Protein AF-A0A550GN56-F1 (afdb_monomer_lite)

pLDDT: mean 71.07, std 16.7, range [30.12, 92.81]

Foldseek 3Di:
DDDPPPPPDAAPCCDDPCVVVSLLQLVCCQAPPWDALVRSCVVVVVPPDPDVCRVVSVVSLVVCVVLQQWDDDPRTIHGDLLSLLVNLLVDPDDDQGDCVVLVVVVVVVVVPVVVDDDDDDDPPCLPVLCVLLVQDPSDPVSSNVLSVLLVVCVVVVNDDSSDHPSVSSVVSSVVPDDPVSVVCSVCVPPPPDD

Secondary structure (DSSP, 8-state):
--------PPPGGGSSTTHHHHHHHHHHHHHH-SEEHHHHHHHHTTSS--S-HHHHHHHHHHHHHHTTSEEEETTEEEE-HHHHHHHHHH-SSPPPPPHHHHHHHHHHHHHHHHT----SS-SS-HHHHHHHTT--TT-HHHHHHHHHHHHHHHHTTS--TTS-HHHHHHHHHHHHS-HHHHHHHH-TTSSS--

Radius of gyration: 18.8 Å; chains: 1; bounding box: 63×42×47 Å

Structure (mmCIF, N/CA/C/O backbone):
data_AF-A0A550GN56-F1
#
_entry.id   AF-A0A550GN56-F1
#
loop_
_atom_site.group_PDB
_atom_site.id
_atom_site.type_symbol
_atom_site.label_atom_id
_atom_site.label_alt_id
_atom_site.label_comp_id
_atom_site.label_asym_id
_atom_site.label_entity_id
_atom_site.label_seq_id
_atom_site.pdbx_PDB_ins_code
_atom_site.Cartn_x
_atom_site.Cartn_y
_atom_site.Cartn_z
_atom_site.occupancy
_atom_site.B_iso_or_equiv
_atom_site.auth_seq_id
_atom_site.auth_comp_id
_atom_site.auth_asym_id
_atom_site.auth_atom_id
_atom_site.pdbx_PDB_model_num
ATOM 1 N N . MET A 1 1 ? 10.214 -25.798 29.697 1.00 33.03 1 MET A N 1
ATOM 2 C CA . MET A 1 1 ? 9.552 -25.910 28.381 1.00 33.03 1 MET A CA 1
ATOM 3 C C . MET A 1 1 ? 9.725 -24.583 27.677 1.00 33.03 1 MET A C 1
ATOM 5 O O . MET A 1 1 ? 9.027 -23.625 27.990 1.00 33.03 1 MET A O 1
ATOM 9 N N . ASP A 1 2 ? 10.740 -24.514 26.821 1.00 31.34 2 ASP A N 1
ATOM 10 C CA . ASP A 1 2 ? 11.112 -23.317 26.078 1.00 31.34 2 ASP A CA 1
ATOM 11 C C . ASP A 1 2 ? 10.022 -22.961 25.070 1.00 31.34 2 ASP A C 1
ATOM 13 O O . ASP A 1 2 ? 9.872 -23.583 24.018 1.00 31.34 2 ASP A O 1
ATOM 17 N N . GLY A 1 3 ? 9.229 -21.949 25.420 1.00 30.12 3 GLY A N 1
ATOM 18 C CA . GLY A 1 3 ? 8.284 -21.322 24.513 1.00 30.12 3 GLY A CA 1
ATOM 19 C C . GLY A 1 3 ? 9.060 -20.647 23.394 1.00 30.12 3 GLY A C 1
ATOM 20 O O . GLY A 1 3 ? 9.576 -19.542 23.567 1.00 30.12 3 GLY A O 1
ATOM 21 N N . ALA A 1 4 ? 9.155 -21.320 22.248 1.00 32.38 4 ALA A N 1
ATOM 22 C CA . ALA A 1 4 ? 9.687 -20.761 21.020 1.00 32.38 4 ALA A CA 1
ATOM 23 C C . ALA A 1 4 ? 8.917 -19.473 20.684 1.00 32.38 4 ALA A C 1
ATOM 25 O O . ALA A 1 4 ? 7.848 -19.497 20.074 1.00 32.38 4 ALA A O 1
ATOM 26 N N . LYS A 1 5 ? 9.462 -18.324 21.105 1.00 35.72 5 LYS A N 1
ATOM 27 C CA . LYS A 1 5 ? 9.048 -16.998 20.647 1.00 35.72 5 LYS A CA 1
ATOM 28 C C . LYS A 1 5 ? 9.148 -17.037 19.131 1.00 35.72 5 LYS A C 1
ATOM 30 O O . LYS A 1 5 ? 10.251 -16.987 18.594 1.00 35.72 5 LYS A O 1
ATOM 35 N N . ALA A 1 6 ? 8.012 -17.131 18.445 1.00 32.97 6 ALA A N 1
ATOM 36 C CA . ALA A 1 6 ? 7.950 -16.972 17.005 1.00 32.97 6 ALA A CA 1
ATOM 37 C C . ALA A 1 6 ? 8.549 -15.598 16.670 1.00 32.97 6 ALA A C 1
ATOM 39 O O . ALA A 1 6 ? 7.936 -14.546 16.869 1.00 32.97 6 ALA A O 1
ATOM 40 N N . ILE A 1 7 ? 9.813 -15.592 16.246 1.00 34.44 7 ILE A N 1
ATOM 41 C CA . ILE A 1 7 ? 10.497 -14.395 15.782 1.00 34.44 7 ILE A CA 1
ATOM 42 C C . ILE A 1 7 ? 9.798 -14.041 14.476 1.00 34.44 7 ILE A C 1
ATOM 44 O O . ILE A 1 7 ? 10.047 -14.653 13.437 1.00 34.44 7 ILE A O 1
ATOM 48 N N . MET A 1 8 ? 8.848 -13.108 14.559 1.00 43.03 8 MET A N 1
ATOM 49 C CA . MET A 1 8 ? 8.122 -12.594 13.406 1.00 43.03 8 MET A CA 1
ATOM 50 C C . MET A 1 8 ? 9.124 -12.234 12.313 1.00 43.03 8 MET A C 1
ATOM 52 O O . MET A 1 8 ? 9.973 -11.356 12.492 1.00 43.03 8 MET A O 1
ATOM 56 N N . LYS A 1 9 ? 9.049 -12.957 11.190 1.00 43.44 9 LYS A N 1
ATOM 57 C CA . LYS A 1 9 ? 9.924 -12.707 10.051 1.00 43.44 9 LYS A CA 1
ATOM 58 C C . LYS A 1 9 ? 9.664 -11.278 9.566 1.00 43.44 9 LYS A C 1
ATOM 60 O O . LYS A 1 9 ? 8.505 -10.937 9.320 1.00 43.44 9 LYS A O 1
ATOM 65 N N . PRO A 1 10 ? 10.709 -10.450 9.430 1.00 48.91 10 PRO A N 1
ATOM 66 C CA . PRO A 1 10 ? 10.560 -9.089 8.944 1.00 48.91 10 PRO A CA 1
ATOM 67 C C . PRO A 1 10 ? 9.913 -9.098 7.559 1.00 48.91 10 PRO A C 1
ATOM 69 O O . PRO A 1 10 ? 10.233 -9.942 6.719 1.00 48.91 10 PRO A O 1
ATOM 72 N N . VAL A 1 11 ? 8.979 -8.173 7.345 1.00 56.44 11 VAL A N 1
ATOM 73 C CA . VAL A 1 11 ? 8.272 -8.018 6.073 1.00 56.44 11 VAL A CA 1
ATOM 74 C C . VAL A 1 11 ? 9.309 -7.810 4.970 1.00 56.44 11 VAL A C 1
ATOM 76 O O . VAL A 1 11 ? 10.186 -6.955 5.090 1.00 56.44 11 VAL A O 1
ATOM 79 N N . LYS A 1 12 ? 9.223 -8.599 3.897 1.00 56.38 12 LYS A N 1
ATOM 80 C CA . LYS A 1 12 ? 10.245 -8.631 2.838 1.00 56.38 12 LYS A CA 1
ATOM 81 C C . LYS A 1 12 ? 10.419 -7.292 2.117 1.00 56.38 12 LYS A C 1
ATOM 83 O O . LYS A 1 12 ? 11.514 -7.023 1.635 1.00 56.38 12 LYS A O 1
ATOM 88 N N . ILE A 1 13 ? 9.384 -6.449 2.082 1.00 60.66 13 ILE A N 1
ATOM 89 C CA . ILE A 1 13 ? 9.486 -5.098 1.514 1.00 60.66 13 ILE A CA 1
ATOM 90 C C . ILE A 1 13 ? 10.347 -4.152 2.364 1.00 60.66 13 ILE A C 1
ATOM 92 O O . ILE A 1 13 ? 10.849 -3.170 1.834 1.00 60.66 13 ILE A O 1
ATOM 96 N N . PHE A 1 14 ? 10.550 -4.464 3.650 1.00 61.22 14 PHE A N 1
ATOM 97 C CA . PHE A 1 14 ? 11.299 -3.652 4.614 1.00 61.22 14 PHE A CA 1
ATOM 98 C C . PHE A 1 14 ? 12.690 -4.215 4.932 1.00 61.22 14 PHE A C 1
ATOM 100 O O . PHE A 1 14 ? 13.325 -3.711 5.853 1.00 61.22 14 PHE A O 1
ATOM 107 N N . LYS A 1 15 ? 13.135 -5.299 4.266 1.00 64.06 15 LYS A N 1
ATOM 108 C CA . LYS A 1 15 ? 14.485 -5.864 4.452 1.00 64.06 15 LYS A CA 1
ATOM 109 C C . LYS A 1 15 ? 15.048 -6.549 3.204 1.00 64.06 15 LYS A C 1
ATOM 111 O O . LYS A 1 15 ? 14.394 -7.364 2.556 1.00 64.06 15 LYS A O 1
ATOM 116 N N . GLY A 1 16 ? 16.342 -6.346 2.967 1.00 64.75 16 GLY A N 1
ATOM 117 C CA . GLY A 1 16 ? 17.175 -7.166 2.077 1.00 64.75 16 GLY A CA 1
ATOM 118 C C . GLY A 1 16 ? 17.377 -6.577 0.678 1.00 64.75 16 GLY A C 1
ATOM 119 O O . GLY A 1 16 ? 17.010 -5.444 0.396 1.00 64.75 16 GLY A O 1
ATOM 120 N N . LYS A 1 17 ? 17.954 -7.359 -0.250 1.00 63.75 17 LYS A N 1
ATOM 121 C CA . LYS A 1 17 ? 18.372 -6.882 -1.594 1.00 63.75 17 LYS A CA 1
ATOM 122 C C . LYS A 1 17 ? 17.234 -6.308 -2.463 1.00 63.75 17 LYS A C 1
ATOM 124 O O . LYS A 1 17 ? 17.495 -5.734 -3.519 1.00 63.75 17 LYS A O 1
ATOM 129 N N . ARG A 1 18 ? 15.969 -6.508 -2.074 1.00 69.81 18 ARG A N 1
ATOM 130 C CA . ARG A 1 18 ? 14.781 -6.038 -2.809 1.00 69.81 18 ARG A CA 1
ATOM 131 C C . ARG A 1 18 ? 14.201 -4.731 -2.266 1.00 69.81 18 ARG A C 1
ATOM 133 O O . ARG A 1 18 ? 13.615 -3.996 -3.053 1.00 69.81 18 ARG A O 1
ATOM 140 N N . GLU A 1 19 ? 14.462 -4.419 -1.001 1.00 74.62 19 GLU A N 1
ATOM 141 C CA . GLU A 1 19 ? 13.905 -3.283 -0.259 1.00 74.62 19 GLU A CA 1
ATOM 142 C C . GLU A 1 19 ? 14.094 -1.948 -0.983 1.00 74.62 19 GLU A C 1
ATOM 144 O O . GLU A 1 19 ? 13.124 -1.223 -1.179 1.00 74.62 19 GLU A O 1
ATOM 149 N N . LYS A 1 20 ? 15.310 -1.655 -1.471 1.00 76.94 20 LYS A N 1
ATOM 150 C CA . LYS A 1 20 ? 15.613 -0.391 -2.166 1.00 76.94 20 LYS A CA 1
ATOM 151 C C . LYS A 1 20 ? 14.718 -0.167 -3.389 1.00 76.94 20 LYS A C 1
ATOM 153 O O . LYS A 1 20 ? 14.234 0.938 -3.603 1.00 76.94 20 LYS A O 1
ATOM 158 N N . TYR A 1 21 ? 14.505 -1.208 -4.192 1.00 81.06 21 TYR A N 1
ATOM 159 C CA . TYR A 1 21 ? 13.729 -1.108 -5.431 1.00 81.06 21 TYR A CA 1
ATOM 160 C C . TYR A 1 21 ? 12.230 -1.085 -5.165 1.00 81.06 21 TYR A C 1
ATOM 162 O O . TYR A 1 21 ? 11.524 -0.286 -5.770 1.00 81.06 21 TYR A O 1
ATOM 170 N N . ASP A 1 22 ? 11.754 -1.935 -4.261 1.00 85.62 22 ASP A N 1
ATOM 171 C CA . ASP A 1 22 ? 10.330 -2.027 -3.954 1.00 85.62 22 ASP A CA 1
ATOM 172 C C . ASP A 1 22 ? 9.875 -0.741 -3.239 1.00 85.62 22 ASP A C 1
ATOM 174 O O . ASP A 1 22 ? 8.901 -0.119 -3.656 1.00 85.62 22 ASP A O 1
ATOM 178 N N . THR A 1 23 ? 10.671 -0.237 -2.286 1.00 84.31 23 THR A N 1
ATOM 179 C CA . THR A 1 23 ? 10.471 1.085 -1.665 1.00 84.31 23 THR A CA 1
ATOM 180 C C . THR A 1 23 ? 10.465 2.205 -2.700 1.00 84.31 23 THR A C 1
ATOM 182 O O . THR A 1 23 ? 9.599 3.078 -2.650 1.00 84.31 23 THR A O 1
ATOM 185 N N . ALA A 1 24 ? 11.397 2.190 -3.660 1.00 86.31 24 ALA A N 1
ATOM 186 C CA . ALA A 1 24 ? 11.448 3.205 -4.708 1.00 86.31 24 ALA A CA 1
ATOM 187 C C . ALA A 1 24 ? 10.192 3.180 -5.592 1.00 86.31 24 ALA A C 1
ATOM 189 O O . ALA A 1 24 ? 9.616 4.235 -5.845 1.00 86.31 24 ALA A O 1
ATOM 190 N N . ILE A 1 25 ? 9.731 1.998 -6.017 1.00 90.06 25 ILE A N 1
ATOM 191 C CA . ILE A 1 25 ? 8.504 1.848 -6.816 1.00 90.06 25 ILE A CA 1
ATOM 192 C C . ILE A 1 25 ? 7.304 2.393 -6.045 1.00 90.06 25 ILE A C 1
ATOM 194 O O . ILE A 1 25 ? 6.580 3.242 -6.564 1.00 90.06 25 ILE A O 1
ATOM 198 N N . LEU A 1 26 ? 7.110 1.944 -4.802 1.00 90.75 26 LEU A N 1
ATOM 199 C CA . LEU A 1 26 ? 5.971 2.365 -3.991 1.00 90.75 26 LEU A CA 1
ATOM 200 C C . LEU A 1 26 ? 6.007 3.876 -3.720 1.00 90.75 26 LEU A C 1
ATOM 202 O O . LEU A 1 26 ? 4.987 4.546 -3.852 1.00 90.75 26 LEU A O 1
ATOM 206 N N . THR A 1 27 ? 7.187 4.436 -3.440 1.00 88.25 27 THR A N 1
ATOM 207 C CA . THR A 1 27 ? 7.369 5.883 -3.231 1.00 88.25 27 THR A CA 1
ATOM 208 C C . THR A 1 27 ? 7.082 6.684 -4.501 1.00 88.25 27 THR A C 1
ATOM 210 O O . THR A 1 27 ? 6.440 7.731 -4.441 1.00 88.25 27 THR A O 1
ATOM 213 N N . LEU A 1 28 ? 7.530 6.213 -5.669 1.00 89.50 28 LEU A N 1
ATOM 214 C CA . LEU A 1 28 ? 7.253 6.875 -6.945 1.00 89.50 28 LEU A CA 1
ATOM 215 C C . LEU A 1 28 ? 5.758 6.884 -7.256 1.00 89.50 28 LEU A C 1
ATOM 217 O O . LEU A 1 28 ? 5.239 7.929 -7.645 1.00 89.50 28 LEU A O 1
ATOM 221 N N . LEU A 1 29 ? 5.071 5.761 -7.042 1.00 90.81 29 LEU A N 1
ATOM 222 C CA . LEU A 1 29 ? 3.618 5.689 -7.179 1.00 90.81 29 LEU A CA 1
ATOM 223 C C . LEU A 1 29 ? 2.926 6.625 -6.184 1.00 90.81 29 LEU A C 1
ATOM 225 O O . LEU A 1 29 ? 2.075 7.411 -6.581 1.00 90.81 29 LEU A O 1
ATOM 229 N N . TYR A 1 30 ? 3.354 6.634 -4.921 1.00 89.12 30 TYR A N 1
ATOM 230 C CA . TYR A 1 30 ? 2.812 7.531 -3.901 1.00 89.12 30 TYR A CA 1
ATOM 231 C C . TYR A 1 30 ? 2.905 9.007 -4.317 1.00 89.12 30 TYR A C 1
ATOM 233 O O . TYR A 1 30 ? 1.908 9.722 -4.304 1.00 89.12 30 TYR A O 1
ATOM 241 N N . LYS A 1 31 ? 4.081 9.457 -4.775 1.00 87.06 31 LYS A N 1
ATOM 242 C CA . LYS A 1 31 ? 4.309 10.865 -5.146 1.00 87.06 31 LYS A CA 1
ATOM 243 C C . LYS A 1 31 ? 3.622 11.279 -6.451 1.00 87.06 31 LYS A C 1
ATOM 245 O O . LYS A 1 31 ? 3.250 12.439 -6.611 1.00 87.06 31 LYS A O 1
ATOM 250 N N . ASN A 1 32 ? 3.501 10.367 -7.416 1.00 87.56 32 ASN A N 1
ATOM 251 C CA . ASN A 1 32 ? 3.094 10.718 -8.783 1.00 87.56 32 ASN A CA 1
ATOM 252 C C . ASN A 1 32 ? 1.684 10.238 -9.155 1.00 87.56 32 ASN A C 1
ATOM 254 O O . ASN A 1 32 ? 1.170 10.663 -10.191 1.00 87.56 32 ASN A O 1
ATOM 258 N N . GLY A 1 33 ? 1.057 9.397 -8.333 1.00 88.25 33 GLY A N 1
ATOM 259 C CA . GLY A 1 33 ? -0.167 8.694 -8.693 1.00 88.25 33 GLY A CA 1
ATOM 260 C C . GLY A 1 33 ? 0.108 7.465 -9.572 1.00 88.25 33 GLY A C 1
ATOM 261 O O . GLY A 1 33 ? 1.227 6.937 -9.586 1.00 88.25 33 GLY A O 1
ATOM 262 N N . PRO A 1 34 ? -0.902 6.999 -10.325 1.00 91.25 34 PRO A N 1
ATOM 263 C CA . PRO A 1 34 ? -0.777 5.873 -11.228 1.00 91.25 34 PRO A CA 1
ATOM 264 C C . PRO A 1 34 ? 0.256 6.136 -12.323 1.00 91.25 34 PRO A C 1
ATOM 266 O O . PRO A 1 34 ? 0.223 7.164 -13.001 1.00 91.25 34 PRO A O 1
ATOM 269 N N . LEU A 1 35 ? 1.169 5.187 -12.522 1.00 90.88 35 LEU A N 1
ATOM 270 C CA . LEU A 1 35 ? 2.235 5.286 -13.519 1.00 90.88 35 LEU A CA 1
ATOM 271 C C . LEU A 1 35 ? 2.307 4.030 -14.382 1.00 90.88 35 LEU A C 1
ATOM 273 O O . LEU A 1 35 ? 2.097 2.915 -13.911 1.00 90.88 35 LEU A O 1
ATOM 277 N N . THR A 1 36 ? 2.694 4.193 -15.645 1.00 90.88 36 THR A N 1
ATOM 278 C CA . THR A 1 36 ? 3.052 3.059 -16.501 1.00 90.88 36 THR A CA 1
ATOM 279 C C . THR A 1 36 ? 4.387 2.456 -16.062 1.00 90.88 36 THR A C 1
ATOM 281 O O . THR A 1 36 ? 5.221 3.125 -15.443 1.00 90.88 36 THR A O 1
ATOM 284 N N . ALA A 1 37 ? 4.639 1.200 -16.443 1.00 87.62 37 ALA A N 1
ATOM 285 C CA . ALA A 1 37 ? 5.950 0.574 -16.237 1.00 87.62 37 ALA A CA 1
ATOM 286 C C . ALA A 1 37 ? 7.090 1.392 -16.879 1.00 87.62 37 ALA A C 1
ATOM 288 O O . ALA A 1 37 ? 8.176 1.481 -16.310 1.00 87.62 37 ALA A O 1
ATOM 289 N N . TRP A 1 38 ? 6.817 2.046 -18.014 1.00 85.44 38 TRP A N 1
ATOM 290 C CA . TRP A 1 38 ? 7.766 2.923 -18.698 1.00 85.44 38 TRP A CA 1
ATOM 291 C C . TRP A 1 38 ? 8.100 4.173 -17.879 1.00 85.44 38 TRP A C 1
ATOM 293 O O . TRP A 1 38 ? 9.271 4.484 -17.669 1.00 85.44 38 TRP A O 1
ATOM 303 N N . HIS A 1 39 ? 7.084 4.860 -17.346 1.00 87.81 39 HIS A N 1
ATOM 304 C CA . HIS A 1 39 ? 7.296 6.032 -16.494 1.00 87.81 39 HIS A CA 1
ATOM 305 C C . HIS A 1 39 ? 8.043 5.678 -15.203 1.00 87.81 39 HIS A C 1
ATOM 307 O O . HIS A 1 39 ? 8.907 6.441 -14.770 1.00 87.81 39 HIS A O 1
ATOM 313 N N . LEU A 1 40 ? 7.746 4.517 -14.607 1.00 88.19 40 LEU A N 1
ATOM 314 C CA . LEU A 1 40 ? 8.490 4.005 -13.455 1.00 88.19 40 LEU A CA 1
ATOM 315 C C . LEU A 1 40 ? 9.957 3.755 -13.812 1.00 88.19 40 LEU A C 1
ATOM 317 O O . LEU A 1 40 ? 10.838 4.260 -13.123 1.00 88.19 40 LEU A O 1
ATOM 321 N N . ALA A 1 41 ? 10.230 3.049 -14.913 1.00 83.38 41 ALA A N 1
ATOM 322 C CA . ALA A 1 41 ? 11.594 2.786 -15.364 1.00 83.38 41 ALA A CA 1
ATOM 323 C C . ALA A 1 41 ? 12.382 4.085 -15.606 1.00 83.38 41 ALA A C 1
ATOM 325 O O . ALA A 1 41 ? 13.496 4.222 -15.102 1.00 83.38 41 ALA A O 1
ATOM 326 N N . GLY A 1 42 ? 11.785 5.060 -16.301 1.00 81.00 42 GLY A N 1
ATOM 327 C CA . GLY A 1 42 ? 12.414 6.354 -16.577 1.00 81.00 42 GLY A CA 1
ATOM 328 C C . GLY A 1 42 ? 12.738 7.149 -15.309 1.00 81.00 42 GLY A C 1
ATOM 329 O O . GLY A 1 42 ? 13.835 7.684 -15.181 1.00 81.00 42 GLY A O 1
ATOM 330 N N . LYS A 1 43 ? 11.829 7.164 -14.325 1.00 80.75 43 LYS A N 1
ATOM 331 C CA . LYS A 1 43 ? 12.051 7.838 -13.031 1.00 80.75 43 LYS A CA 1
ATOM 332 C C . LYS A 1 43 ? 13.061 7.108 -12.134 1.00 80.75 43 LYS A C 1
ATOM 334 O O . LYS A 1 43 ? 13.660 7.736 -11.268 1.00 80.75 43 LYS A O 1
ATOM 339 N N . MET A 1 44 ? 13.270 5.806 -12.335 1.00 76.19 44 MET A N 1
ATOM 340 C CA . MET A 1 44 ? 14.273 5.014 -11.608 1.00 76.19 44 MET A CA 1
ATOM 341 C C . MET A 1 44 ? 15.678 5.108 -12.232 1.00 76.19 44 MET A C 1
ATOM 343 O O . MET A 1 44 ? 16.673 4.998 -11.514 1.00 76.19 44 MET A O 1
ATOM 347 N N . ALA A 1 45 ? 15.776 5.337 -13.547 1.00 60.41 45 ALA A N 1
ATOM 348 C CA . ALA A 1 45 ? 17.026 5.328 -14.316 1.00 60.41 45 ALA A CA 1
ATOM 349 C C . ALA A 1 45 ? 18.006 6.481 -14.005 1.00 60.41 45 ALA A C 1
ATOM 351 O O . ALA A 1 45 ? 19.158 6.417 -14.421 1.00 60.41 45 ALA A O 1
ATOM 352 N N . TYR A 1 46 ? 17.624 7.469 -13.186 1.00 52.31 46 TYR A N 1
ATOM 353 C CA . TYR A 1 46 ? 18.551 8.482 -12.647 1.00 52.31 46 TYR A CA 1
ATOM 354 C C . TYR A 1 46 ? 19.580 7.914 -11.642 1.00 52.31 46 TYR A C 1
ATOM 356 O O . TYR A 1 46 ? 20.392 8.646 -11.084 1.00 52.31 46 TYR A O 1
ATOM 364 N N . THR A 1 47 ? 19.575 6.596 -11.417 1.00 48.56 47 THR A N 1
ATOM 365 C CA . THR A 1 47 ? 20.553 5.865 -10.600 1.00 48.56 47 THR A CA 1
ATOM 366 C C . THR A 1 47 ? 21.575 5.107 -11.459 1.00 48.56 47 THR A C 1
ATOM 368 O O . THR A 1 47 ? 21.734 3.904 -11.313 1.00 48.56 47 THR A O 1
ATOM 371 N N . GLY A 1 48 ? 22.264 5.796 -12.374 1.00 44.56 48 GLY A N 1
ATOM 372 C CA . GLY A 1 48 ? 23.582 5.410 -12.920 1.00 44.56 48 GLY A CA 1
ATOM 373 C C . GLY A 1 48 ? 23.776 4.040 -13.600 1.00 44.56 48 GLY A C 1
ATOM 374 O O . GLY A 1 48 ? 24.898 3.744 -13.994 1.00 44.56 48 GLY A O 1
ATOM 375 N N . GLN A 1 49 ? 22.759 3.185 -13.750 1.00 47.34 49 GLN A N 1
ATOM 376 C CA . GLN A 1 49 ? 22.902 1.859 -14.363 1.00 47.34 49 GLN A CA 1
ATOM 377 C C . GLN A 1 49 ? 21.710 1.524 -15.268 1.00 47.34 49 GLN A C 1
ATOM 379 O O . GLN A 1 49 ? 20.635 1.133 -14.807 1.00 47.34 49 GLN A O 1
ATOM 384 N N . GLN A 1 50 ? 21.933 1.620 -16.582 1.00 44.84 50 GLN A N 1
ATOM 385 C CA . GLN A 1 50 ? 21.087 1.035 -17.625 1.00 44.84 50 GLN A CA 1
ATOM 386 C C . GLN A 1 50 ? 21.284 -0.491 -17.671 1.00 44.84 50 GLN A C 1
ATOM 388 O O . GLN A 1 50 ? 21.837 -1.047 -18.611 1.00 44.84 50 GLN A O 1
ATOM 393 N N . ILE A 1 51 ? 20.835 -1.208 -16.645 1.00 46.47 51 ILE A N 1
ATOM 394 C CA . ILE A 1 51 ? 20.488 -2.626 -16.834 1.00 46.47 51 ILE A CA 1
ATOM 395 C C . ILE A 1 51 ? 19.127 -2.630 -17.535 1.00 46.47 51 ILE A C 1
ATOM 397 O O . ILE A 1 51 ? 18.382 -1.667 -17.354 1.00 46.47 51 ILE A O 1
ATOM 401 N N . SER A 1 52 ? 18.768 -3.658 -18.319 1.00 51.78 52 SER A N 1
ATOM 402 C CA . SER A 1 52 ? 17.423 -3.792 -18.902 1.00 51.78 52 SER A CA 1
ATOM 403 C C . SER A 1 52 ? 16.363 -3.811 -17.786 1.00 51.78 52 SER A C 1
ATOM 405 O O . SER A 1 52 ? 15.912 -4.859 -17.312 1.00 51.78 52 SER A O 1
ATOM 407 N N . LEU A 1 53 ? 15.993 -2.618 -17.319 1.00 57.47 53 LEU A N 1
ATOM 408 C CA . LEU A 1 53 ? 15.175 -2.381 -16.141 1.00 57.47 53 LEU A CA 1
ATOM 409 C C . LEU A 1 53 ? 13.816 -3.026 -16.349 1.00 57.47 53 LEU A C 1
ATOM 411 O O . LEU A 1 53 ? 13.216 -3.486 -15.393 1.00 57.47 53 LEU A O 1
ATOM 415 N N . HIS A 1 54 ? 13.371 -3.153 -17.598 1.00 63.94 54 HIS A N 1
ATOM 416 C CA . HIS A 1 54 ? 12.005 -3.506 -17.927 1.00 63.94 54 HIS A CA 1
ATOM 417 C C . HIS A 1 54 ? 11.597 -4.930 -17.518 1.00 63.94 54 HIS A C 1
ATOM 419 O O . HIS A 1 54 ? 10.549 -5.089 -16.894 1.00 63.94 54 HIS A O 1
ATOM 425 N N . ALA A 1 55 ? 12.391 -5.970 -17.804 1.00 69.88 55 ALA A N 1
ATOM 426 C CA . ALA A 1 55 ? 12.024 -7.351 -17.452 1.00 69.88 55 ALA A CA 1
ATOM 427 C C . ALA A 1 55 ? 12.044 -7.573 -15.929 1.00 69.88 55 ALA A C 1
ATOM 429 O O . ALA A 1 55 ? 11.095 -8.104 -15.344 1.00 69.88 55 ALA A O 1
ATOM 430 N N . THR A 1 56 ? 13.094 -7.078 -15.270 1.00 77.75 56 THR A N 1
ATOM 431 C CA . THR A 1 56 ? 13.246 -7.140 -13.811 1.00 77.75 56 THR A CA 1
ATOM 432 C C . THR A 1 56 ? 12.189 -6.296 -13.096 1.00 77.75 56 THR A C 1
ATOM 434 O O . THR A 1 56 ? 11.587 -6.768 -12.133 1.00 77.75 56 THR A O 1
ATOM 437 N N . LEU A 1 57 ? 11.905 -5.084 -13.581 1.00 82.06 57 LEU A N 1
ATOM 438 C CA . LEU A 1 57 ? 10.851 -4.205 -13.065 1.00 82.06 57 LEU A CA 1
ATOM 439 C C . LEU A 1 57 ? 9.477 -4.841 -13.247 1.00 82.06 57 LEU A C 1
ATOM 441 O O . LEU A 1 57 ? 8.704 -4.880 -12.302 1.00 82.06 57 LEU A O 1
ATOM 445 N N . THR A 1 58 ? 9.187 -5.413 -14.416 1.00 84.69 58 THR A N 1
ATOM 446 C CA . THR A 1 58 ? 7.903 -6.083 -14.668 1.00 84.69 58 THR A CA 1
ATOM 447 C C . THR A 1 58 ? 7.701 -7.259 -13.715 1.00 84.69 58 THR A C 1
ATOM 449 O O . THR A 1 58 ? 6.627 -7.403 -13.134 1.00 84.69 58 THR A O 1
ATOM 452 N N . LYS A 1 59 ? 8.738 -8.077 -13.489 1.00 86.25 59 LYS A N 1
ATOM 453 C CA . LYS A 1 59 ? 8.688 -9.167 -12.504 1.00 86.25 59 LYS A CA 1
ATOM 454 C C . LYS A 1 59 ? 8.432 -8.642 -11.087 1.00 86.25 59 LYS A C 1
ATOM 456 O O . LYS A 1 59 ? 7.676 -9.260 -10.344 1.00 86.25 59 LYS A O 1
ATOM 461 N N . ARG A 1 60 ? 9.032 -7.505 -10.721 1.00 86.69 60 ARG A N 1
ATOM 462 C CA . ARG A 1 60 ? 8.812 -6.854 -9.420 1.00 86.69 60 ARG A CA 1
ATOM 463 C C . ARG A 1 60 ? 7.403 -6.303 -9.277 1.00 86.69 60 ARG A C 1
ATOM 465 O O . ARG A 1 60 ? 6.770 -6.587 -8.272 1.00 86.69 60 ARG A O 1
ATOM 472 N N . LEU A 1 61 ? 6.894 -5.599 -10.284 1.00 90.88 61 LEU A N 1
ATOM 473 C CA . LEU A 1 61 ? 5.529 -5.076 -10.292 1.00 90.88 61 LEU A CA 1
ATOM 474 C C . LEU A 1 61 ? 4.512 -6.207 -10.120 1.00 90.88 61 LEU A C 1
ATOM 476 O O . LEU A 1 61 ? 3.668 -6.133 -9.238 1.00 90.88 61 LEU A O 1
ATOM 480 N N . ARG A 1 62 ? 4.679 -7.320 -10.843 1.00 91.25 62 ARG A N 1
ATOM 481 C CA . ARG A 1 62 ? 3.847 -8.522 -10.652 1.00 91.25 62 ARG A CA 1
ATOM 482 C C . ARG A 1 62 ? 3.974 -9.132 -9.252 1.00 91.25 62 ARG A C 1
ATOM 484 O O . ARG A 1 62 ? 3.000 -9.649 -8.721 1.00 91.25 62 ARG A O 1
ATOM 491 N N . SER A 1 63 ? 5.164 -9.099 -8.650 1.00 90.50 63 SER A N 1
ATOM 492 C CA . SER A 1 63 ? 5.362 -9.568 -7.270 1.00 90.50 63 SER A CA 1
ATOM 493 C C . SER A 1 63 ? 4.625 -8.676 -6.271 1.00 90.50 63 SER A C 1
ATOM 495 O O . SER A 1 63 ? 3.920 -9.192 -5.415 1.00 90.50 63 SER A O 1
ATOM 497 N N . LEU A 1 64 ? 4.761 -7.354 -6.404 1.00 91.25 64 LEU A N 1
ATOM 498 C CA . LEU A 1 64 ? 4.078 -6.372 -5.560 1.00 91.25 64 LEU A CA 1
ATOM 499 C C . LEU A 1 64 ? 2.557 -6.438 -5.728 1.00 91.25 64 LEU A C 1
ATOM 501 O O . LEU A 1 64 ? 1.833 -6.254 -4.757 1.00 91.25 64 LEU A O 1
ATOM 505 N N . GLU A 1 65 ? 2.081 -6.728 -6.937 1.00 92.06 65 GLU A N 1
ATOM 506 C CA . GLU A 1 65 ? 0.664 -6.955 -7.224 1.00 92.06 65 GLU A CA 1
ATOM 507 C C . GLU A 1 65 ? 0.142 -8.217 -6.547 1.00 92.06 65 GLU A C 1
ATOM 509 O O . GLU A 1 65 ? -0.864 -8.169 -5.847 1.00 92.06 65 GLU A O 1
ATOM 514 N N . LYS A 1 66 ? 0.874 -9.332 -6.672 1.00 90.12 66 LYS A N 1
ATOM 515 C CA . LYS A 1 66 ? 0.546 -10.589 -5.987 1.00 90.12 66 LYS A CA 1
ATOM 516 C C . LYS A 1 66 ? 0.535 -10.437 -4.463 1.00 90.12 66 LYS A C 1
ATOM 518 O O . LYS A 1 66 ? -0.226 -11.113 -3.783 1.00 90.12 66 LYS A O 1
ATOM 523 N N . GLU A 1 67 ? 1.399 -9.580 -3.929 1.00 87.88 67 GLU A N 1
ATOM 524 C CA . GLU A 1 67 ? 1.468 -9.259 -2.500 1.00 87.88 67 GLU A CA 1
ATOM 525 C C . GLU A 1 67 ? 0.494 -8.141 -2.082 1.00 87.88 67 GLU A C 1
ATOM 527 O O . GLU A 1 67 ? 0.483 -7.744 -0.915 1.00 87.88 67 GLU A O 1
ATOM 532 N N . GLU A 1 68 ? -0.342 -7.671 -3.010 1.00 88.44 68 GLU A N 1
ATOM 533 C CA . GLU A 1 68 ? -1.404 -6.683 -2.807 1.00 88.44 68 GLU A CA 1
ATOM 534 C C . GLU A 1 68 ? -0.929 -5.280 -2.415 1.00 88.44 68 GLU A C 1
ATOM 536 O O . GLU A 1 68 ? -1.688 -4.490 -1.865 1.00 88.44 68 GLU A O 1
ATOM 541 N N . PHE A 1 69 ? 0.320 -4.921 -2.706 1.00 90.31 69 PHE A N 1
ATOM 542 C CA . PHE A 1 69 ? 0.790 -3.548 -2.507 1.00 90.31 69 PHE A CA 1
ATOM 543 C C . PHE A 1 69 ? 0.337 -2.616 -3.634 1.00 90.31 69 PHE A C 1
ATOM 545 O O . PHE A 1 69 ? 0.133 -1.423 -3.410 1.00 90.31 69 PHE A O 1
ATOM 552 N N . ILE A 1 70 ? 0.196 -3.151 -4.847 1.00 91.94 70 ILE A N 1
ATOM 553 C CA . ILE A 1 70 ? -0.202 -2.398 -6.037 1.00 91.94 70 ILE A CA 1
ATOM 554 C C . ILE A 1 70 ? -1.257 -3.159 -6.841 1.00 91.94 70 ILE A C 1
ATOM 556 O O . ILE A 1 70 ? -1.460 -4.352 -6.638 1.00 91.94 70 ILE A O 1
ATOM 560 N N . LEU A 1 71 ? -1.909 -2.463 -7.764 1.00 89.50 71 LEU A N 1
ATOM 561 C CA . LEU A 1 71 ? -2.873 -3.007 -8.714 1.00 89.50 71 LEU A CA 1
ATOM 562 C C . LEU A 1 71 ? -2.574 -2.462 -10.111 1.00 89.50 71 LEU A C 1
ATOM 564 O O . LEU A 1 71 ? -2.269 -1.274 -10.263 1.00 89.50 71 LEU A O 1
ATOM 568 N N . LYS A 1 72 ? -2.692 -3.306 -11.137 1.00 91.56 72 LYS A N 1
ATOM 569 C CA . LYS A 1 72 ? -2.652 -2.865 -12.530 1.00 91.56 72 LYS A CA 1
ATOM 570 C C . LYS A 1 72 ? -4.043 -2.455 -13.028 1.00 91.56 72 LYS A C 1
ATOM 572 O O . LYS A 1 72 ? -4.960 -3.268 -13.056 1.00 91.56 72 LYS A O 1
ATOM 577 N N . LYS A 1 73 ? -4.178 -1.217 -13.512 1.00 86.44 73 LYS A N 1
ATOM 578 C CA . LYS A 1 73 ? -5.368 -0.706 -14.215 1.00 86.44 73 LYS A CA 1
ATOM 579 C C . LYS A 1 73 ? -4.994 -0.253 -15.623 1.00 86.44 73 LYS A C 1
ATOM 581 O O . LYS A 1 73 ? -4.315 0.757 -15.822 1.00 86.44 73 LYS A O 1
ATOM 586 N N . GLY A 1 74 ? -5.389 -1.042 -16.622 1.00 89.56 74 GLY A N 1
ATOM 587 C CA . GLY A 1 74 ? -4.974 -0.838 -18.011 1.00 89.56 74 GLY A CA 1
ATOM 588 C C . GLY A 1 74 ? -3.448 -0.892 -18.157 1.00 89.56 74 GLY A C 1
ATOM 589 O O . GLY A 1 74 ? -2.824 -1.931 -17.931 1.00 89.56 74 GLY A O 1
ATOM 590 N N . LYS A 1 75 ? -2.831 0.233 -18.537 1.00 89.19 75 LYS A N 1
ATOM 591 C CA . LYS A 1 75 ? -1.364 0.369 -18.652 1.00 89.19 75 LYS A CA 1
ATOM 592 C C . LYS A 1 75 ? -0.694 0.886 -17.373 1.00 89.19 75 LYS A C 1
ATOM 594 O O . LYS A 1 75 ? 0.536 0.860 -17.294 1.00 89.19 75 LYS A O 1
ATOM 599 N N . ASN A 1 76 ? -1.477 1.351 -16.404 1.00 90.81 76 ASN A N 1
ATOM 600 C CA . ASN A 1 76 ? -0.984 1.988 -15.192 1.00 90.81 76 ASN A CA 1
ATOM 601 C C . ASN A 1 76 ? -0.930 1.008 -14.022 1.00 90.81 76 ASN A C 1
ATOM 603 O O . ASN A 1 76 ? -1.712 0.066 -13.930 1.00 90.81 76 ASN A O 1
ATOM 607 N N . TRP A 1 77 ? -0.005 1.277 -13.116 1.00 92.81 77 TRP A N 1
ATOM 608 C CA . TRP A 1 77 ? 0.113 0.666 -11.804 1.00 92.81 77 TRP A CA 1
ATOM 609 C C . TRP A 1 77 ? -0.255 1.708 -10.764 1.00 92.81 77 TRP A C 1
ATOM 611 O O . TRP A 1 77 ? 0.186 2.849 -10.880 1.00 92.81 77 TRP A O 1
ATOM 621 N N . GLN A 1 78 ? -1.025 1.320 -9.756 1.00 90.25 78 GLN A N 1
ATOM 622 C CA . GLN A 1 78 ? -1.432 2.187 -8.652 1.00 90.25 78 GLN A CA 1
ATOM 623 C C . GLN A 1 78 ? -1.254 1.474 -7.313 1.00 90.25 78 GLN A C 1
ATOM 625 O O . GLN A 1 78 ? -1.311 0.248 -7.258 1.00 90.25 78 GLN A O 1
ATOM 630 N N . LEU A 1 79 ? -1.027 2.226 -6.237 1.00 88.81 79 LEU A N 1
ATOM 631 C CA . LEU A 1 79 ? -1.009 1.687 -4.880 1.00 88.81 79 LEU A CA 1
ATOM 632 C C . LEU A 1 79 ? -2.390 1.158 -4.479 1.00 88.81 79 LEU A C 1
ATOM 634 O O . LEU A 1 79 ? -3.410 1.753 -4.821 1.00 88.81 79 LEU A O 1
ATOM 638 N N . ARG A 1 80 ? -2.396 0.068 -3.711 1.00 86.00 80 ARG A N 1
ATOM 639 C CA . ARG A 1 80 ? -3.544 -0.345 -2.892 1.00 86.00 80 ARG A CA 1
ATOM 640 C C . ARG A 1 80 ? -3.363 0.153 -1.452 1.00 86.00 80 ARG A C 1
ATOM 642 O O . ARG A 1 80 ? -2.310 0.709 -1.121 1.00 86.00 80 ARG A O 1
ATOM 649 N N . PHE A 1 81 ? -4.344 -0.090 -0.582 1.00 82.31 81 PHE A N 1
ATOM 650 C CA . PHE A 1 81 ? -4.313 0.307 0.834 1.00 82.31 81 PHE A CA 1
ATOM 651 C C . PHE A 1 81 ? -3.005 -0.115 1.516 1.00 82.31 81 PHE A C 1
ATOM 653 O O . PHE A 1 81 ? -2.303 0.686 2.137 1.00 82.31 81 PHE A O 1
ATOM 660 N N . LYS A 1 82 ? -2.627 -1.377 1.312 1.00 86.12 82 LYS A N 1
ATOM 661 C CA . LYS A 1 82 ? -1.404 -1.955 1.866 1.00 86.12 82 LYS A CA 1
ATOM 662 C C . LYS A 1 82 ? -0.132 -1.280 1.341 1.00 86.12 82 LYS A C 1
ATOM 664 O O . LYS A 1 82 ? 0.825 -1.107 2.092 1.00 86.12 82 LYS A O 1
ATOM 669 N N . GLY A 1 83 ? -0.125 -0.866 0.073 1.00 89.19 83 GLY A N 1
ATOM 670 C CA . GLY A 1 83 ? 0.949 -0.078 -0.538 1.00 89.19 83 GLY A CA 1
ATOM 671 C C . GLY A 1 83 ? 1.082 1.313 0.067 1.00 89.19 83 GLY A C 1
ATOM 672 O O . GLY A 1 83 ? 2.190 1.731 0.393 1.00 89.19 83 GLY A O 1
ATOM 673 N N . ILE A 1 84 ? -0.042 2.003 0.267 1.00 87.38 84 ILE A N 1
ATOM 674 C CA . ILE A 1 84 ? -0.074 3.331 0.893 1.00 87.38 84 ILE A CA 1
ATOM 675 C C . ILE A 1 84 ? 0.455 3.245 2.326 1.00 87.38 84 ILE A C 1
ATOM 677 O O . ILE A 1 84 ? 1.396 3.959 2.672 1.00 87.38 84 ILE A O 1
ATOM 681 N N . LEU A 1 85 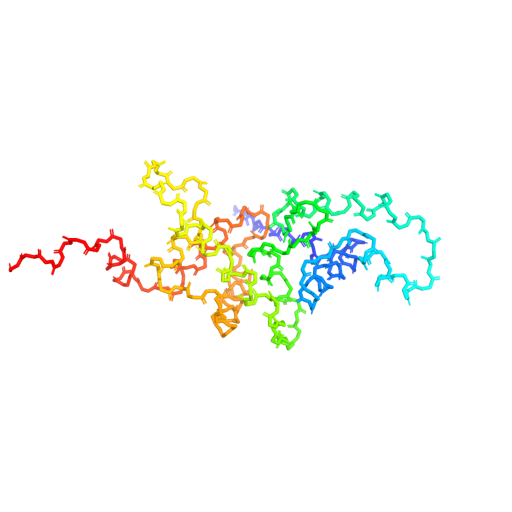? -0.063 2.310 3.132 1.00 86.31 85 LEU A N 1
ATOM 682 C CA . LEU A 1 85 ? 0.437 2.087 4.489 1.00 86.31 85 LEU A CA 1
ATOM 683 C C . LEU A 1 85 ? 1.938 1.796 4.515 1.00 86.31 85 LEU A C 1
ATOM 685 O O . LEU A 1 85 ? 2.652 2.349 5.347 1.00 86.31 85 LEU A O 1
ATOM 689 N N . ALA A 1 86 ? 2.426 0.941 3.614 1.00 88.75 86 ALA A N 1
ATOM 690 C CA . ALA A 1 86 ? 3.843 0.613 3.544 1.00 88.75 86 ALA A CA 1
ATOM 691 C C . ALA A 1 86 ? 4.714 1.853 3.303 1.00 88.75 86 ALA A C 1
ATOM 693 O O . ALA A 1 86 ? 5.728 2.024 3.976 1.00 88.75 86 ALA A O 1
ATOM 694 N N . VAL A 1 87 ? 4.310 2.736 2.385 1.00 88.44 87 VAL A N 1
ATOM 695 C CA . VAL A 1 87 ? 5.035 3.986 2.116 1.00 88.44 87 VAL A CA 1
ATOM 696 C C . VAL A 1 87 ? 5.001 4.914 3.327 1.00 88.44 87 VAL A C 1
ATOM 698 O O . VAL A 1 87 ? 6.046 5.426 3.722 1.00 88.44 87 VAL A O 1
ATOM 701 N N . LEU A 1 88 ? 3.836 5.097 3.950 1.00 87.31 88 LEU A N 1
ATOM 702 C CA . LEU A 1 88 ? 3.684 5.969 5.119 1.00 87.31 88 LEU A CA 1
ATOM 703 C C . LEU A 1 88 ? 4.521 5.495 6.313 1.00 87.31 88 LEU A C 1
ATOM 705 O O . LEU A 1 88 ? 5.130 6.310 6.998 1.00 87.31 88 LEU A O 1
ATOM 709 N N . LEU A 1 89 ? 4.610 4.180 6.527 1.00 85.19 89 LEU A N 1
ATOM 710 C CA . LEU A 1 89 ? 5.457 3.584 7.564 1.00 85.19 89 LEU A CA 1
ATOM 711 C C . LEU A 1 89 ? 6.958 3.779 7.301 1.00 85.19 89 LEU A C 1
ATOM 713 O O . LEU A 1 89 ? 7.740 3.861 8.248 1.00 85.19 89 LEU A O 1
ATOM 717 N N . LEU A 1 90 ? 7.360 3.834 6.029 1.00 81.06 90 LEU A N 1
ATOM 718 C CA . LEU A 1 90 ? 8.749 4.039 5.609 1.00 81.06 90 LEU A CA 1
ATOM 719 C C . LEU A 1 90 ? 9.177 5.510 5.656 1.00 81.06 90 LEU A C 1
ATOM 721 O O . LEU A 1 90 ? 10.369 5.810 5.770 1.00 81.06 90 LEU A O 1
ATOM 725 N N . GLN A 1 91 ? 8.227 6.438 5.562 1.00 80.50 91 GLN A N 1
ATOM 726 C CA . GLN A 1 91 ? 8.506 7.865 5.605 1.00 80.50 91 GLN A CA 1
ATOM 727 C C . GLN A 1 91 ? 8.834 8.314 7.034 1.00 80.50 91 GLN A C 1
ATOM 729 O O . GLN A 1 91 ? 8.056 8.141 7.967 1.00 80.50 91 GLN A O 1
ATOM 734 N N . ARG A 1 92 ? 9.987 8.974 7.211 1.00 73.50 92 ARG A N 1
ATOM 735 C CA . ARG A 1 92 ? 10.323 9.639 8.487 1.00 73.50 92 ARG A CA 1
ATOM 736 C C . ARG A 1 92 ? 9.364 10.785 8.807 1.00 73.50 92 ARG A C 1
ATOM 738 O O . ARG A 1 92 ? 9.104 11.066 9.972 1.00 73.50 92 ARG A O 1
ATOM 745 N N . ARG A 1 93 ? 8.893 11.468 7.764 1.00 76.25 93 ARG A N 1
ATOM 746 C CA . ARG A 1 93 ? 7.905 12.544 7.818 1.00 76.25 93 ARG A CA 1
ATOM 747 C C . ARG A 1 93 ? 6.906 12.291 6.699 1.00 76.25 93 ARG A C 1
ATOM 749 O O . ARG A 1 93 ? 7.339 12.299 5.546 1.00 76.25 93 ARG A O 1
ATOM 756 N N . PRO A 1 94 ? 5.634 12.019 7.020 1.00 75.69 94 PRO A N 1
ATOM 757 C CA . PRO A 1 94 ? 4.656 11.727 5.995 1.00 75.69 94 PRO A CA 1
ATOM 758 C C . PRO A 1 94 ? 4.441 12.9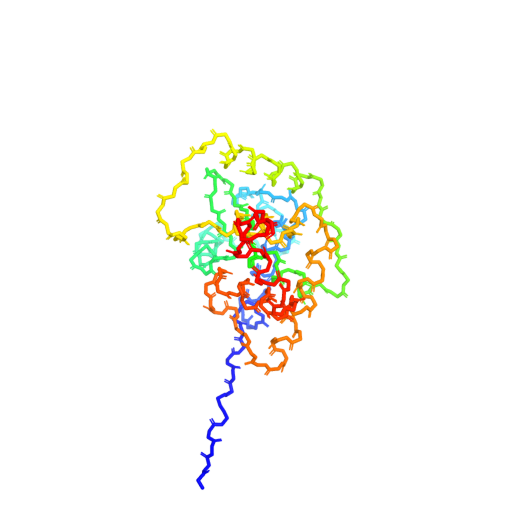32 5.082 1.00 75.69 94 PRO A C 1
ATOM 760 O O . PRO A 1 94 ? 4.071 14.007 5.553 1.00 75.69 94 PRO A O 1
ATOM 763 N N . GLU A 1 95 ? 4.697 12.765 3.789 1.00 77.75 95 GLU A N 1
ATOM 764 C CA . GLU A 1 95 ? 4.378 13.784 2.787 1.00 77.75 95 GLU A CA 1
ATOM 765 C C . GLU A 1 95 ? 2.901 13.653 2.403 1.00 77.75 95 GLU A C 1
ATOM 767 O O . GLU A 1 95 ? 2.423 12.539 2.177 1.00 77.75 95 GLU A O 1
ATOM 772 N N . ILE A 1 96 ? 2.186 14.778 2.304 1.00 74.38 96 ILE A N 1
ATOM 773 C CA . ILE A 1 96 ? 0.797 14.796 1.830 1.00 74.38 96 ILE A CA 1
ATOM 774 C C . ILE A 1 96 ? 0.770 14.239 0.403 1.00 74.38 96 ILE A C 1
ATOM 776 O O . ILE A 1 96 ? 1.591 14.618 -0.437 1.00 74.38 96 ILE A O 1
ATOM 780 N N . TRP A 1 97 ? -0.143 13.308 0.131 1.00 74.75 97 TRP A N 1
ATOM 781 C CA . TRP A 1 97 ? -0.312 12.770 -1.216 1.00 74.75 97 TRP A CA 1
ATOM 782 C C . TRP A 1 97 ? -0.801 13.848 -2.200 1.00 74.75 97 TRP A C 1
ATOM 784 O O . TRP A 1 97 ? -1.412 14.841 -1.808 1.00 74.75 97 TRP A O 1
ATOM 794 N N . ASN A 1 98 ? -0.495 13.700 -3.491 1.00 74.56 98 ASN A N 1
ATOM 795 C CA . ASN A 1 98 ? -0.894 14.708 -4.477 1.00 74.56 98 ASN A CA 1
ATOM 796 C C . ASN A 1 98 ? -2.420 14.701 -4.722 1.00 74.56 98 ASN A C 1
ATOM 798 O O . ASN A 1 98 ? -3.090 13.693 -4.500 1.00 74.56 98 ASN A O 1
ATOM 802 N N . SER A 1 99 ? -2.955 15.801 -5.260 1.00 73.19 99 SER A N 1
ATOM 803 C CA . SER A 1 99 ? -4.388 15.943 -5.567 1.00 73.19 99 SER A CA 1
ATOM 804 C C . SER A 1 99 ? -4.929 14.898 -6.553 1.00 73.19 99 SER A C 1
ATOM 806 O O . SER A 1 99 ? -6.128 14.628 -6.549 1.00 73.19 99 SER A O 1
ATOM 808 N N . LYS A 1 100 ? -4.070 14.249 -7.357 1.00 72.50 100 LYS A N 1
ATOM 809 C CA . LYS A 1 100 ? -4.501 13.171 -8.262 1.00 72.50 100 LYS A CA 1
ATOM 810 C C . LYS A 1 100 ? -5.019 11.967 -7.489 1.00 72.50 100 LYS A C 1
ATOM 812 O O . LYS A 1 100 ? -5.908 11.289 -7.982 1.00 72.50 100 LYS A O 1
ATOM 817 N N . TRP A 1 101 ? -4.488 11.683 -6.297 1.00 74.56 101 TRP A N 1
ATOM 818 C CA . TRP A 1 101 ? -5.021 10.604 -5.463 1.00 74.56 101 TRP A CA 1
ATOM 819 C C . TRP A 1 101 ? -6.434 10.907 -4.981 1.00 74.56 101 TRP A C 1
ATOM 821 O O . TRP A 1 101 ? -7.274 10.017 -5.036 1.00 74.56 101 TRP A O 1
ATOM 831 N N . THR A 1 102 ? -6.717 12.157 -4.614 1.00 72.56 102 THR A N 1
ATOM 832 C CA . THR A 1 102 ? -8.076 12.603 -4.285 1.00 72.56 102 THR A CA 1
ATOM 833 C C . THR A 1 102 ? -9.024 12.419 -5.470 1.00 72.56 102 THR A C 1
ATOM 835 O O . THR A 1 102 ? -10.129 11.923 -5.303 1.00 72.56 102 THR A O 1
ATOM 838 N N . GLU A 1 103 ? -8.602 12.769 -6.687 1.00 72.06 103 GLU A N 1
ATOM 839 C CA . GLU A 1 103 ? -9.413 12.551 -7.896 1.00 72.06 103 GLU A CA 1
ATOM 840 C C . GLU A 1 103 ? -9.640 11.065 -8.193 1.00 72.06 103 GLU A C 1
ATOM 842 O O . GLU A 1 103 ? -10.744 10.665 -8.558 1.00 72.06 103 GLU A O 1
ATOM 847 N N . ILE A 1 104 ? -8.608 10.234 -8.030 1.00 72.00 104 ILE A N 1
ATOM 848 C CA . ILE A 1 104 ? -8.707 8.788 -8.243 1.00 72.00 104 ILE A CA 1
ATOM 849 C C . ILE A 1 104 ? -9.686 8.183 -7.254 1.00 72.00 104 ILE A C 1
ATOM 851 O O . ILE A 1 104 ? -10.603 7.495 -7.681 1.00 72.00 104 ILE A O 1
ATOM 855 N N . TRP A 1 105 ? -9.535 8.461 -5.961 1.00 67.81 105 TRP A N 1
ATOM 856 C CA . TRP A 1 105 ? -10.434 7.917 -4.952 1.00 67.81 105 TRP A CA 1
ATOM 857 C C . TRP A 1 105 ? -11.869 8.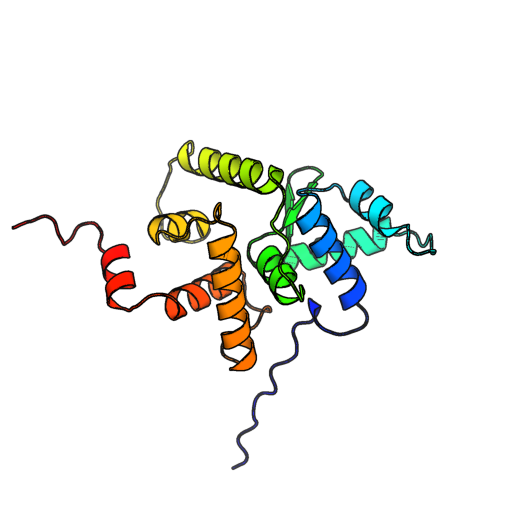389 -5.149 1.00 67.81 105 TRP A C 1
ATOM 859 O O . TRP A 1 105 ? -12.760 7.546 -5.148 1.00 67.81 105 TRP A O 1
ATOM 869 N N . LYS A 1 106 ? -12.092 9.668 -5.473 1.00 69.12 106 LYS A N 1
ATOM 870 C CA . LYS A 1 106 ? -13.419 10.170 -5.860 1.00 69.12 106 LYS A CA 1
ATOM 871 C C . LYS A 1 106 ? -14.018 9.417 -7.046 1.00 69.12 106 LYS A C 1
ATOM 873 O O . LYS A 1 106 ? -15.194 9.070 -7.014 1.00 69.12 106 LYS A O 1
ATOM 878 N N . ASN A 1 107 ? -13.226 9.136 -8.079 1.00 68.88 107 ASN A N 1
ATOM 879 C CA . ASN A 1 107 ? -13.699 8.389 -9.245 1.00 68.88 107 ASN A CA 1
ATOM 880 C C . ASN A 1 107 ? -13.988 6.918 -8.915 1.00 68.88 107 ASN A C 1
ATOM 882 O O . ASN A 1 107 ? -14.997 6.390 -9.368 1.00 68.88 107 ASN A O 1
ATOM 886 N N . GLU A 1 108 ? -13.148 6.258 -8.115 1.00 65.50 108 GLU A N 1
ATOM 887 C CA . GLU A 1 108 ? -13.402 4.887 -7.649 1.00 65.50 108 GLU A CA 1
ATOM 888 C C . GLU A 1 108 ? -14.673 4.819 -6.797 1.00 65.50 108 GLU A C 1
ATOM 890 O O . GLU A 1 108 ? -15.521 3.962 -7.023 1.00 65.50 108 GLU A O 1
ATOM 895 N N . ILE A 1 109 ? -14.838 5.766 -5.869 1.00 61.00 109 ILE A N 1
ATOM 896 C CA . ILE A 1 109 ? -16.037 5.931 -5.042 1.00 61.00 109 ILE A CA 1
ATOM 897 C C . ILE A 1 109 ? -17.272 6.061 -5.926 1.00 61.00 109 ILE A C 1
ATOM 899 O O . ILE A 1 109 ? -18.239 5.335 -5.717 1.00 61.00 109 ILE A O 1
ATOM 903 N N . LYS A 1 110 ? -17.217 6.953 -6.915 1.00 66.44 110 LYS A N 1
ATOM 904 C CA . LYS A 1 110 ? -18.323 7.205 -7.830 1.00 66.44 110 LYS A CA 1
ATOM 905 C C . LYS A 1 110 ? -18.676 5.963 -8.650 1.00 66.44 110 LYS A C 1
ATOM 907 O O . LYS A 1 110 ? -19.845 5.632 -8.759 1.00 66.44 110 LYS A O 1
ATOM 912 N N . ILE A 1 111 ? -17.681 5.228 -9.153 1.00 64.88 111 ILE A N 1
ATOM 913 C CA . ILE A 1 111 ? -17.900 3.953 -9.857 1.00 64.88 111 ILE A CA 1
ATOM 914 C C . ILE A 1 111 ? -18.609 2.944 -8.946 1.00 64.88 111 ILE A C 1
ATOM 916 O O . ILE A 1 111 ? -19.522 2.261 -9.397 1.00 64.88 111 ILE A O 1
ATOM 920 N N . VAL A 1 112 ? -18.215 2.832 -7.678 1.00 57.09 112 VAL A N 1
ATOM 921 C CA . VAL A 1 112 ? -18.870 1.920 -6.725 1.00 57.09 112 VAL A CA 1
ATOM 922 C C . VAL A 1 112 ? -20.304 2.373 -6.418 1.00 57.09 112 VAL A C 1
ATOM 924 O O . VAL A 1 112 ? -21.218 1.552 -6.403 1.00 57.09 112 VAL A O 1
ATOM 927 N N . GLU A 1 113 ? -20.521 3.677 -6.243 1.00 61.25 113 GLU A N 1
ATOM 928 C CA . GLU A 1 113 ? -21.837 4.265 -5.958 1.00 61.25 113 GLU A CA 1
ATOM 929 C C . GLU A 1 113 ? -22.808 4.194 -7.142 1.00 61.25 113 GLU A C 1
ATOM 931 O O . GLU A 1 113 ? -24.003 3.997 -6.936 1.00 61.25 113 GLU A O 1
ATOM 936 N N . GLU A 1 114 ? -22.320 4.341 -8.373 1.00 63.91 114 GLU A N 1
ATOM 937 C CA . GLU A 1 114 ? -23.136 4.280 -9.590 1.00 63.91 114 GLU A CA 1
ATOM 938 C C . GLU A 1 114 ? -23.481 2.838 -9.984 1.00 63.91 114 GLU A C 1
ATOM 940 O O . GLU A 1 114 ? -24.536 2.592 -10.563 1.00 63.91 114 GLU A O 1
ATOM 945 N N . ASN A 1 115 ? -22.635 1.865 -9.633 1.00 61.91 115 ASN A N 1
ATOM 946 C CA . ASN A 1 115 ? -22.841 0.453 -9.965 1.00 61.91 115 ASN A CA 1
ATOM 947 C C . ASN A 1 115 ? -23.594 -0.332 -8.874 1.00 61.91 115 ASN A C 1
ATOM 949 O O . ASN A 1 115 ? -23.400 -1.541 -8.780 1.00 61.91 115 ASN A O 1
ATOM 953 N N . GLN A 1 116 ? -24.432 0.327 -8.058 1.00 54.72 116 GLN A N 1
ATOM 954 C CA . GLN A 1 116 ? -25.176 -0.237 -6.915 1.00 54.72 116 GLN A CA 1
ATOM 955 C C . GLN A 1 116 ? -25.882 -1.587 -7.190 1.00 54.72 116 GLN A C 1
ATOM 957 O O . GLN A 1 116 ? -27.089 -1.674 -7.410 1.00 54.72 116 GLN A O 1
ATOM 962 N N . GLN A 1 117 ? -25.120 -2.672 -7.061 1.00 45.47 117 GLN A N 1
ATOM 963 C CA . GLN A 1 117 ? -25.576 -4.018 -6.741 1.00 45.47 117 GLN A CA 1
ATOM 964 C C . GLN A 1 117 ? -24.772 -4.511 -5.539 1.00 45.47 117 GLN A C 1
ATOM 966 O O . GLN A 1 117 ? -23.713 -5.123 -5.654 1.00 45.47 117 GLN A O 1
ATOM 971 N N . ILE A 1 118 ? -25.302 -4.238 -4.357 1.00 47.94 118 ILE A N 1
ATOM 972 C CA . ILE A 1 118 ? -24.916 -4.880 -3.100 1.00 47.94 118 ILE A CA 1
ATOM 973 C C . ILE A 1 118 ? -26.218 -5.547 -2.631 1.00 47.94 118 ILE A C 1
ATOM 975 O O . ILE A 1 118 ? -27.208 -4.814 -2.604 1.00 47.94 118 ILE A O 1
ATOM 979 N N . PRO A 1 119 ? -26.310 -6.851 -2.261 1.00 44.38 119 PRO A N 1
ATOM 980 C CA . PRO A 1 119 ? -25.253 -7.725 -1.722 1.00 44.38 119 PRO A CA 1
ATOM 981 C C . PRO A 1 119 ? -25.263 -9.220 -2.147 1.00 44.38 119 PRO A C 1
ATOM 983 O O . PRO A 1 119 ? -26.282 -9.817 -2.477 1.00 44.38 119 PRO A O 1
ATOM 986 N N . SER A 1 120 ? -24.136 -9.889 -1.882 1.00 34.72 120 SER A N 1
ATOM 987 C CA . SER A 1 120 ? -24.119 -11.161 -1.136 1.00 34.72 120 SER A CA 1
ATOM 988 C C . SER A 1 120 ? -22.746 -11.324 -0.462 1.00 34.72 120 SER A C 1
ATOM 990 O O . SER A 1 120 ? -21.819 -11.913 -1.010 1.00 34.72 120 SER A O 1
ATOM 992 N N . ILE A 1 121 ? -22.640 -10.778 0.753 1.00 41.31 121 ILE A N 1
ATOM 993 C CA . ILE A 1 121 ? -21.664 -11.153 1.791 1.00 41.31 121 ILE A CA 1
ATOM 994 C C . ILE A 1 121 ? -20.181 -10.889 1.424 1.00 41.31 121 ILE A C 1
ATOM 996 O O . ILE A 1 121 ? -19.389 -11.793 1.179 1.00 41.31 121 ILE A O 1
ATOM 1000 N N . TYR A 1 122 ? -19.811 -9.602 1.456 1.00 47.16 122 TYR A N 1
ATOM 1001 C CA . TYR A 1 122 ? -18.509 -9.055 1.899 1.00 47.16 122 TYR A CA 1
ATOM 1002 C C . TYR A 1 122 ? -17.189 -9.531 1.267 1.00 47.16 122 TYR A C 1
ATOM 1004 O O . TYR A 1 122 ? -16.128 -9.229 1.810 1.00 47.16 122 TYR A O 1
ATOM 1012 N N . LYS A 1 123 ? -17.190 -10.228 0.131 1.00 42.94 123 LYS A N 1
ATOM 1013 C CA . LYS A 1 123 ? -15.949 -10.852 -0.357 1.00 42.94 123 LYS A CA 1
ATOM 1014 C C . LYS A 1 123 ? -14.913 -9.890 -0.962 1.00 42.94 123 LYS A C 1
ATOM 1016 O O . LYS A 1 123 ? -13.733 -10.212 -0.915 1.00 42.94 123 LYS A O 1
ATOM 1021 N N . ASP A 1 124 ? -15.314 -8.701 -1.425 1.00 47.47 124 ASP A N 1
ATOM 1022 C CA . ASP A 1 124 ? -14.397 -7.762 -2.105 1.00 47.47 124 ASP A CA 1
ATOM 1023 C C . ASP A 1 124 ? -14.506 -6.285 -1.681 1.00 47.47 124 ASP A C 1
ATOM 1025 O O . ASP A 1 124 ? -13.784 -5.437 -2.204 1.00 47.47 124 ASP A O 1
ATOM 1029 N N . ASN A 1 125 ? -15.353 -5.936 -0.709 1.00 56.31 125 ASN A N 1
ATOM 1030 C CA . ASN A 1 125 ? -15.797 -4.549 -0.557 1.00 56.31 125 ASN A CA 1
ATOM 1031 C C . ASN A 1 125 ? -15.200 -3.809 0.647 1.00 56.31 125 ASN A C 1
ATOM 1033 O O . ASN A 1 125 ? -15.900 -3.339 1.544 1.00 56.31 125 ASN A O 1
ATOM 1037 N N . LEU A 1 126 ? -13.869 -3.722 0.663 1.00 53.53 126 LEU A N 1
ATOM 1038 C CA . LEU A 1 126 ? -13.123 -2.995 1.688 1.00 53.53 126 LEU A CA 1
ATOM 1039 C C . LEU A 1 126 ? -13.605 -1.543 1.774 1.00 53.53 126 LEU A C 1
ATOM 1041 O O . LEU A 1 126 ? -13.904 -1.067 2.854 1.00 53.53 126 LEU A O 1
ATOM 1045 N N . GLN A 1 127 ? -13.760 -0.865 0.641 1.00 54.25 127 GLN A N 1
ATOM 1046 C CA . GLN A 1 127 ? -14.096 0.556 0.582 1.00 54.25 127 GLN A CA 1
ATOM 1047 C C . GLN A 1 127 ? -15.500 0.884 1.110 1.00 54.25 127 GLN A C 1
ATOM 1049 O O . GLN A 1 127 ? -15.667 1.895 1.786 1.00 54.25 127 GLN A O 1
ATOM 1054 N N . ASP A 1 128 ? -16.481 0.013 0.891 1.00 57.84 128 ASP A N 1
ATOM 1055 C CA . ASP A 1 128 ? -17.831 0.221 1.420 1.00 57.84 128 ASP A CA 1
ATOM 1056 C C . ASP A 1 128 ? -17.922 -0.093 2.910 1.00 57.84 128 ASP A C 1
ATOM 1058 O O . ASP A 1 128 ? -18.571 0.642 3.653 1.00 57.84 128 ASP A O 1
ATOM 1062 N N . ILE A 1 129 ? -17.195 -1.115 3.379 1.00 56.66 129 ILE A N 1
ATOM 1063 C CA . ILE A 1 129 ? -17.022 -1.339 4.819 1.00 56.66 129 ILE A CA 1
ATOM 1064 C C . ILE A 1 129 ? -16.384 -0.089 5.438 1.00 56.66 129 ILE A C 1
ATOM 1066 O O . ILE A 1 129 ? -16.871 0.429 6.433 1.00 56.66 129 ILE A O 1
ATOM 1070 N N . LEU A 1 130 ? -15.352 0.472 4.818 1.00 61.78 130 LEU A N 1
ATOM 1071 C CA . LEU A 1 130 ? -14.677 1.672 5.305 1.00 61.78 130 LEU A CA 1
ATOM 1072 C C . LEU A 1 130 ? -15.564 2.920 5.338 1.00 61.78 130 LEU A C 1
ATOM 1074 O O . LEU A 1 130 ? -15.581 3.613 6.356 1.00 61.78 130 LEU A O 1
ATOM 1078 N N . LYS A 1 131 ? -16.333 3.174 4.272 1.00 59.94 131 LYS A N 1
ATOM 1079 C CA . LYS A 1 131 ? -17.336 4.247 4.241 1.00 59.94 131 LYS A CA 1
ATOM 1080 C C . LYS A 1 131 ? -18.374 4.052 5.339 1.00 59.94 131 LYS A C 1
ATOM 1082 O O . LYS A 1 131 ? -18.657 4.992 6.076 1.00 59.94 131 LYS A O 1
ATOM 1087 N N . SER A 1 132 ? -18.881 2.826 5.502 1.00 55.88 132 SER A N 1
ATOM 1088 C CA . SER A 1 132 ? -19.831 2.501 6.571 1.00 55.88 132 SER A CA 1
ATOM 1089 C C . SER A 1 132 ? -19.241 2.708 7.968 1.00 55.88 132 SER A C 1
ATOM 1091 O O . SER A 1 132 ? -19.980 3.003 8.894 1.00 55.88 132 SER A O 1
ATOM 1093 N N . LEU A 1 133 ? -17.912 2.636 8.110 1.00 57.50 133 LEU A N 1
ATOM 1094 C CA . LEU A 1 133 ? -17.183 2.867 9.359 1.00 57.50 133 LEU A CA 1
ATOM 1095 C C . LEU A 1 133 ? -16.784 4.339 9.595 1.00 57.50 133 LEU A C 1
ATOM 1097 O O . LEU A 1 133 ? -16.038 4.632 10.539 1.00 57.50 133 LEU A O 1
ATOM 1101 N N . GLY A 1 134 ? -17.235 5.263 8.737 1.00 61.38 134 GLY A N 1
ATOM 1102 C CA . GLY A 1 134 ? -16.871 6.682 8.793 1.00 61.38 134 GLY A CA 1
ATOM 1103 C C . GLY A 1 134 ? -15.376 6.932 8.583 1.00 61.38 134 GLY A C 1
ATOM 1104 O O . GLY A 1 134 ? -14.836 7.920 9.079 1.00 61.38 134 GLY A O 1
ATOM 1105 N N . LEU A 1 135 ? -14.682 6.003 7.918 1.00 66.75 135 LEU A N 1
ATOM 1106 C CA . LEU A 1 135 ? -13.283 6.155 7.544 1.00 66.75 135 LEU A CA 1
ATOM 1107 C C . LEU A 1 135 ? -13.231 6.737 6.140 1.00 66.75 135 LEU A C 1
ATOM 1109 O O . LEU A 1 135 ? -13.343 6.016 5.147 1.00 66.75 135 LEU A O 1
ATOM 1113 N N . ASP A 1 136 ? -13.066 8.054 6.086 1.00 69.12 136 ASP A N 1
ATOM 1114 C CA . ASP A 1 136 ? -12.847 8.757 4.835 1.00 69.12 136 ASP A CA 1
ATOM 1115 C C . ASP A 1 136 ? -11.379 8.625 4.423 1.00 69.12 136 ASP A C 1
ATOM 1117 O O . ASP A 1 136 ? -10.475 9.223 5.010 1.00 69.12 136 ASP A O 1
ATOM 1121 N N . PHE A 1 137 ? -11.136 7.799 3.411 1.00 65.19 137 PHE A N 1
ATOM 1122 C CA . PHE A 1 137 ? -9.809 7.645 2.834 1.00 65.19 137 PHE A CA 1
ATOM 1123 C C . PHE A 1 137 ? -9.437 8.789 1.888 1.00 65.19 137 PHE A C 1
ATOM 1125 O O . PHE A 1 137 ? -8.298 8.818 1.433 1.00 65.19 137 PHE A O 1
ATOM 1132 N N . ASP A 1 138 ? -10.317 9.762 1.646 1.00 66.56 138 ASP A N 1
ATOM 1133 C CA . ASP A 1 138 ? -9.930 11.028 1.020 1.00 66.56 138 ASP A CA 1
ATOM 1134 C C . ASP A 1 138 ? -9.189 11.947 2.010 1.00 66.56 138 ASP A C 1
ATOM 1136 O O . ASP A 1 138 ? -8.439 12.836 1.590 1.00 66.56 138 ASP A O 1
ATOM 1140 N N . ASP A 1 139 ? -9.313 11.698 3.320 1.00 75.62 139 ASP A N 1
ATOM 1141 C CA . ASP A 1 139 ? -8.603 12.440 4.356 1.00 75.62 139 ASP A CA 1
ATOM 1142 C C . ASP A 1 139 ? -7.203 11.864 4.617 1.00 75.62 139 ASP A C 1
ATOM 1144 O O . ASP A 1 139 ? -6.992 10.798 5.208 1.00 75.62 139 ASP A O 1
ATOM 1148 N N . PHE A 1 140 ? -6.196 12.644 4.230 1.00 77.19 140 PHE A N 1
ATOM 1149 C CA . PHE A 1 140 ? -4.798 12.338 4.504 1.00 77.19 140 PHE A CA 1
ATOM 1150 C C . PHE A 1 140 ? -4.514 12.145 6.005 1.00 77.19 140 PHE A C 1
ATOM 1152 O O . PHE A 1 140 ? -3.702 11.295 6.377 1.00 77.19 140 PHE A O 1
ATOM 1159 N N . THR A 1 141 ? -5.192 12.883 6.888 1.00 81.94 141 THR A N 1
ATOM 1160 C CA . THR A 1 141 ? -5.001 12.771 8.344 1.00 81.94 141 THR A CA 1
ATOM 1161 C C . THR A 1 141 ? -5.406 11.386 8.843 1.00 81.94 141 THR A C 1
ATOM 1163 O O . THR A 1 141 ? -4.685 10.772 9.639 1.00 81.94 141 THR A O 1
ATOM 1166 N N . THR A 1 142 ? -6.504 10.847 8.315 1.00 80.19 142 THR A N 1
ATOM 1167 C CA . THR A 1 142 ? -6.969 9.481 8.572 1.00 80.19 142 THR A CA 1
ATOM 1168 C C . THR A 1 142 ? -5.922 8.443 8.163 1.00 80.19 142 THR A C 1
ATOM 1170 O O . THR A 1 142 ? -5.579 7.574 8.971 1.00 80.19 142 THR 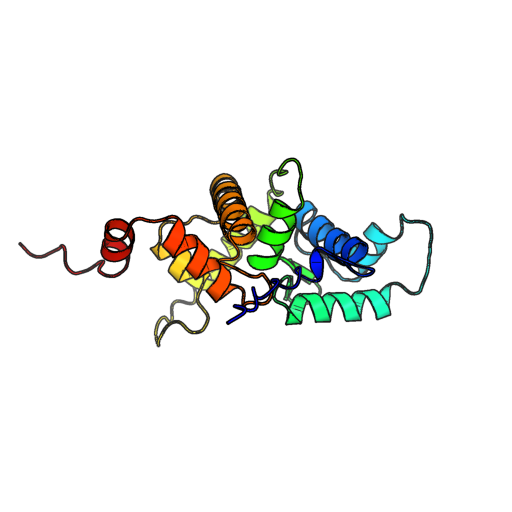A O 1
ATOM 1173 N N . TRP A 1 143 ? -5.298 8.575 6.987 1.00 81.38 143 TRP A N 1
ATOM 1174 C CA . TRP A 1 143 ? -4.184 7.704 6.579 1.00 81.38 143 TRP A CA 1
ATOM 1175 C C . TRP A 1 143 ? -2.989 7.753 7.541 1.00 81.38 143 TRP A C 1
ATOM 1177 O O . TRP A 1 143 ? -2.404 6.715 7.877 1.00 81.38 143 TRP A O 1
ATOM 1187 N N . ILE A 1 144 ? -2.628 8.943 8.030 1.00 83.56 144 ILE A N 1
ATOM 1188 C CA . ILE A 1 144 ? -1.550 9.09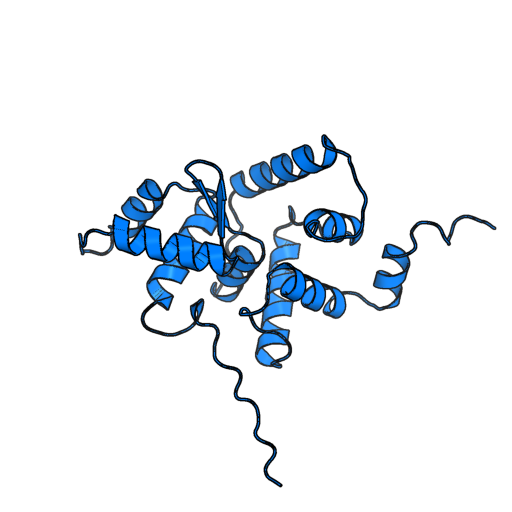4 9.016 1.00 83.56 144 ILE A CA 1
ATOM 1189 C C . ILE A 1 144 ? -1.897 8.401 10.329 1.00 83.56 144 ILE A C 1
ATOM 1191 O O . ILE A 1 144 ? -1.061 7.688 10.885 1.00 83.56 144 ILE A O 1
ATOM 1195 N N . ASN A 1 145 ? -3.123 8.547 10.815 1.00 83.62 145 ASN A N 1
ATOM 1196 C CA . ASN A 1 145 ? -3.547 7.900 12.053 1.00 83.62 145 ASN A CA 1
ATOM 1197 C C . ASN A 1 145 ? -3.577 6.369 11.920 1.00 83.62 145 ASN A C 1
ATOM 1199 O O . ASN A 1 145 ? -3.059 5.667 12.793 1.00 83.62 145 ASN A O 1
ATOM 1203 N N . LEU A 1 146 ? -4.075 5.846 10.796 1.00 82.75 146 LEU A N 1
ATOM 1204 C CA . LEU A 1 146 ? -4.060 4.409 10.508 1.00 82.75 146 LEU A CA 1
ATOM 1205 C C . LEU A 1 146 ? -2.633 3.857 10.410 1.00 82.75 146 LEU A C 1
ATOM 1207 O O . LEU A 1 146 ? -2.346 2.800 10.971 1.00 82.75 146 LEU A O 1
ATOM 1211 N N . SER A 1 147 ? -1.712 4.574 9.759 1.00 83.75 147 SER A N 1
ATOM 1212 C CA . SER A 1 147 ? -0.307 4.148 9.671 1.00 83.75 147 SER A CA 1
ATOM 1213 C C . SER A 1 147 ? 0.406 4.166 11.026 1.00 83.75 147 SER A C 1
ATOM 1215 O O . SER A 1 147 ? 1.124 3.218 11.343 1.00 83.75 147 SER A O 1
ATOM 1217 N N . LYS A 1 148 ? 0.158 5.170 11.880 1.00 85.00 148 LYS A N 1
ATOM 1218 C CA . LYS A 1 148 ? 0.659 5.181 13.266 1.00 85.00 148 LYS A CA 1
ATOM 1219 C C . LYS A 1 148 ? 0.167 3.958 14.037 1.00 85.00 148 LYS A C 1
ATOM 1221 O O . LYS A 1 148 ? 0.968 3.295 14.695 1.00 85.00 148 LYS A O 1
ATOM 1226 N N . LYS A 1 149 ? -1.120 3.614 13.909 1.00 86.38 149 LYS A N 1
ATOM 1227 C CA . LYS A 1 149 ? -1.669 2.419 14.556 1.00 86.38 149 LYS A CA 1
ATOM 1228 C C . LYS A 1 149 ? -1.056 1.134 14.005 1.00 86.38 149 LYS A C 1
ATOM 1230 O O . LYS A 1 149 ? -0.670 0.259 14.775 1.00 86.38 149 LYS A O 1
ATOM 1235 N N . ALA A 1 150 ? -0.914 1.027 12.686 1.00 85.19 150 ALA A N 1
ATOM 1236 C CA . ALA A 1 150 ? -0.255 -0.110 12.054 1.00 85.19 150 ALA A CA 1
ATOM 1237 C C . ALA A 1 150 ? 1.180 -0.289 12.578 1.00 85.19 150 ALA A C 1
ATOM 1239 O O . ALA A 1 150 ? 1.591 -1.412 12.867 1.00 85.19 150 ALA A O 1
ATOM 1240 N N . LYS A 1 151 ? 1.924 0.812 12.759 1.00 84.44 151 LYS A N 1
ATOM 1241 C CA . LYS A 1 151 ? 3.270 0.797 13.346 1.00 84.44 151 LYS A CA 1
ATOM 1242 C C . LYS A 1 151 ? 3.265 0.234 14.766 1.00 84.44 151 LYS A C 1
ATOM 1244 O O . LYS A 1 151 ? 4.024 -0.687 15.049 1.00 84.44 151 LYS A O 1
ATOM 1249 N N . GLU A 1 152 ? 2.380 0.737 15.624 1.00 85.25 152 GLU A N 1
ATOM 1250 C CA . GLU A 1 152 ? 2.230 0.257 17.004 1.00 85.25 152 GLU A CA 1
ATOM 1251 C C . GLU A 1 152 ? 1.939 -1.255 17.041 1.00 85.25 152 GLU A C 1
ATOM 1253 O O . GLU A 1 152 ? 2.570 -2.010 17.781 1.00 85.25 152 GLU A O 1
ATOM 1258 N N . LEU A 1 153 ? 1.005 -1.720 16.205 1.00 83.25 153 LEU A N 1
ATOM 1259 C CA . LEU A 1 153 ? 0.629 -3.132 16.128 1.00 83.25 153 LEU A CA 1
ATOM 1260 C C . LEU A 1 153 ? 1.759 -4.012 15.579 1.00 83.25 153 LEU A C 1
ATOM 1262 O O . LEU A 1 153 ? 1.920 -5.146 16.032 1.00 83.25 153 LEU A O 1
ATOM 1266 N N . LEU A 1 154 ? 2.556 -3.510 14.631 1.00 83.81 154 LEU A N 1
ATOM 1267 C CA . LEU A 1 154 ? 3.751 -4.198 14.137 1.00 83.81 154 LEU A CA 1
ATOM 1268 C C . LEU A 1 154 ? 4.809 -4.350 15.234 1.00 83.81 154 LEU A C 1
ATOM 1270 O O . LEU A 1 154 ? 5.364 -5.436 15.398 1.00 83.81 154 LEU A O 1
ATOM 1274 N N . GLU A 1 155 ? 5.077 -3.284 15.992 1.00 83.81 155 GLU A N 1
ATOM 1275 C CA . GLU A 1 155 ? 6.042 -3.283 17.100 1.00 83.81 155 GLU A CA 1
ATOM 1276 C C . GLU A 1 155 ? 5.614 -4.251 18.211 1.00 83.81 155 GLU A C 1
ATOM 1278 O O . GLU A 1 155 ? 6.439 -5.003 18.737 1.00 83.81 155 GLU A O 1
ATOM 1283 N N . LYS A 1 156 ? 4.305 -4.322 18.484 1.00 83.56 156 LYS A N 1
ATOM 1284 C CA . LYS A 1 156 ? 3.687 -5.292 19.402 1.00 83.56 156 LYS A CA 1
ATOM 1285 C C . LYS A 1 156 ? 3.573 -6.712 18.838 1.00 83.56 156 LYS A C 1
ATOM 1287 O O . LYS A 1 156 ? 3.185 -7.609 19.578 1.00 83.56 156 LYS A O 1
ATOM 1292 N N . LYS A 1 157 ? 3.943 -6.939 17.570 1.00 81.38 157 LYS A N 1
ATOM 1293 C CA . LYS A 1 157 ? 3.844 -8.231 16.862 1.00 81.38 157 LYS A CA 1
ATOM 1294 C C . LYS A 1 157 ? 2.410 -8.754 16.670 1.00 81.38 157 LYS A C 1
ATOM 1296 O O . LYS A 1 157 ? 2.209 -9.951 16.490 1.00 81.38 157 LYS A O 1
ATOM 1301 N N . ASN A 1 158 ? 1.427 -7.858 16.654 1.00 77.06 158 ASN A N 1
ATOM 1302 C CA . ASN A 1 158 ? 0.010 -8.197 16.499 1.00 77.06 158 ASN A CA 1
ATOM 1303 C C . ASN A 1 158 ? -0.437 -8.277 15.029 1.00 77.06 158 ASN A C 1
ATOM 1305 O O . ASN A 1 158 ? -1.437 -8.925 14.735 1.00 77.06 158 ASN A O 1
ATOM 1309 N N . ILE A 1 159 ? 0.285 -7.637 14.099 1.00 79.19 159 ILE A N 1
ATOM 1310 C CA . ILE A 1 159 ? 0.000 -7.703 12.653 1.00 79.19 159 ILE A CA 1
ATOM 1311 C C . ILE A 1 159 ? 1.260 -7.986 11.834 1.00 79.19 159 ILE A C 1
ATOM 1313 O O . ILE A 1 159 ? 2.374 -7.696 12.262 1.00 79.19 159 ILE A O 1
ATOM 1317 N N . ASN A 1 160 ? 1.088 -8.512 10.618 1.00 81.88 160 ASN A N 1
ATOM 1318 C CA . ASN A 1 160 ? 2.158 -8.694 9.635 1.00 81.88 160 ASN A CA 1
ATOM 1319 C C . ASN A 1 160 ? 1.664 -8.302 8.232 1.00 81.88 160 ASN A C 1
ATOM 1321 O O . ASN A 1 160 ? 0.585 -8.711 7.818 1.00 81.88 160 ASN A O 1
ATOM 1325 N N . PHE A 1 161 ? 2.489 -7.593 7.460 1.00 82.12 161 PHE A N 1
ATOM 1326 C CA . PHE A 1 161 ? 2.215 -7.262 6.057 1.00 82.12 161 PHE A CA 1
ATOM 1327 C C . PHE A 1 161 ? 2.244 -8.467 5.095 1.00 82.12 161 PHE A C 1
ATOM 1329 O O . PHE A 1 161 ? 2.010 -8.297 3.909 1.00 82.12 161 PHE A O 1
ATOM 1336 N N . ASN A 1 162 ? 2.505 -9.694 5.546 1.00 82.25 162 ASN A N 1
ATOM 1337 C CA . ASN A 1 162 ? 2.251 -10.890 4.730 1.00 82.25 162 ASN A CA 1
ATOM 1338 C C . ASN A 1 162 ? 0.758 -11.255 4.657 1.00 82.25 162 ASN A C 1
ATOM 1340 O O . ASN A 1 162 ? 0.378 -12.039 3.793 1.00 82.25 162 ASN A O 1
ATOM 1344 N N . LEU A 1 163 ? -0.072 -10.713 5.554 1.00 81.00 163 LEU A N 1
ATOM 1345 C CA . LEU A 1 163 ? -1.523 -10.874 5.499 1.00 81.00 163 LEU A CA 1
ATOM 1346 C C . LEU A 1 163 ? -2.091 -10.163 4.260 1.00 81.00 163 LEU A C 1
ATOM 1348 O O . LEU A 1 163 ? -1.464 -9.244 3.715 1.00 81.00 163 LEU A O 1
ATOM 1352 N N . ASN A 1 164 ? -3.271 -10.594 3.815 1.00 81.31 164 ASN A N 1
ATOM 1353 C CA . ASN A 1 164 ? -3.991 -9.889 2.757 1.00 81.31 164 ASN A CA 1
ATOM 1354 C C . ASN A 1 164 ? -4.384 -8.474 3.234 1.00 81.31 164 ASN A C 1
ATOM 1356 O O . ASN A 1 164 ? -4.449 -8.207 4.440 1.00 81.31 164 ASN A O 1
ATOM 1360 N N . GLU A 1 165 ? -4.595 -7.547 2.301 1.00 79.88 165 GLU A N 1
ATOM 1361 C CA . GLU A 1 165 ? -4.823 -6.144 2.663 1.00 79.88 165 GLU A CA 1
ATOM 1362 C C . GLU A 1 165 ? -6.097 -5.921 3.485 1.00 79.88 165 GLU A C 1
ATOM 1364 O O . GLU A 1 165 ? -6.094 -5.096 4.401 1.00 79.88 165 GLU A O 1
ATOM 1369 N N . GLN A 1 166 ? -7.151 -6.693 3.206 1.00 75.69 166 GLN A N 1
ATOM 1370 C CA . GLN A 1 166 ? -8.444 -6.580 3.876 1.00 75.69 166 GLN A CA 1
ATOM 1371 C C . GLN A 1 166 ? -8.317 -6.955 5.356 1.00 75.69 166 GLN A C 1
ATOM 1373 O O . GLN A 1 166 ? -8.811 -6.247 6.228 1.00 75.69 166 GLN A O 1
ATOM 1378 N N . THR A 1 167 ? -7.586 -8.030 5.657 1.00 74.50 167 THR A N 1
ATOM 1379 C CA . THR A 1 167 ? -7.301 -8.486 7.018 1.00 74.50 167 THR A CA 1
ATOM 1380 C C . THR A 1 167 ? -6.445 -7.476 7.775 1.00 74.50 167 THR A C 1
ATOM 1382 O O . THR A 1 167 ? -6.743 -7.187 8.931 1.00 74.50 167 THR A O 1
ATOM 1385 N N . ILE A 1 168 ? -5.401 -6.913 7.150 1.00 79.56 168 ILE A N 1
ATOM 1386 C CA . ILE A 1 168 ? -4.567 -5.882 7.795 1.00 79.56 168 ILE A CA 1
ATOM 1387 C C . ILE A 1 168 ? -5.435 -4.698 8.210 1.00 79.56 168 ILE A C 1
ATOM 1389 O O . ILE A 1 168 ? -5.349 -4.236 9.347 1.00 79.56 168 ILE A O 1
ATOM 1393 N N . LEU A 1 169 ? -6.283 -4.229 7.300 1.00 76.81 169 LEU A N 1
ATOM 1394 C CA . LEU A 1 169 ? -7.158 -3.105 7.569 1.00 76.81 169 LEU A CA 1
ATOM 1395 C C . LEU A 1 169 ? -8.194 -3.428 8.649 1.00 76.81 169 LEU A C 1
ATOM 1397 O O . LEU A 1 169 ? -8.303 -2.671 9.609 1.00 76.81 169 LEU A O 1
ATOM 1401 N N . ALA A 1 170 ? -8.888 -4.564 8.555 1.00 73.19 170 ALA A N 1
ATOM 1402 C CA . ALA A 1 170 ? -9.855 -4.984 9.567 1.00 73.19 170 ALA A CA 1
ATOM 1403 C C . ALA A 1 170 ? -9.230 -5.015 10.970 1.00 73.19 170 ALA A C 1
ATOM 1405 O O . ALA A 1 170 ? -9.807 -4.479 11.912 1.00 73.19 170 ALA A O 1
ATOM 1406 N N . ILE A 1 171 ? -8.012 -5.554 11.107 1.00 77.50 171 ILE A N 1
ATOM 1407 C CA . ILE A 1 171 ? -7.308 -5.551 12.394 1.00 77.50 171 ILE A CA 1
ATOM 1408 C C . ILE A 1 171 ? -7.018 -4.121 12.860 1.00 77.50 171 ILE A C 1
ATOM 1410 O O . ILE A 1 171 ? -7.225 -3.820 14.031 1.00 77.50 171 ILE A O 1
ATOM 1414 N N . ILE A 1 172 ? -6.557 -3.229 11.979 1.00 79.12 172 ILE A N 1
ATOM 1415 C CA . ILE A 1 172 ? -6.291 -1.836 12.361 1.00 79.12 172 ILE A CA 1
ATOM 1416 C C . ILE A 1 172 ? -7.578 -1.162 12.856 1.00 79.12 172 ILE A C 1
ATOM 1418 O O . ILE A 1 172 ? -7.552 -0.556 13.920 1.00 79.12 172 ILE A O 1
ATOM 1422 N N . ILE A 1 173 ? -8.699 -1.318 12.148 1.00 75.44 173 ILE A N 1
ATOM 1423 C CA . ILE A 1 173 ? -10.002 -0.732 12.510 1.00 75.44 173 ILE A CA 1
ATOM 1424 C C . ILE A 1 173 ? -10.496 -1.236 13.861 1.00 75.44 173 ILE A C 1
ATOM 1426 O O . ILE A 1 173 ? -10.851 -0.440 14.729 1.00 75.44 173 ILE A O 1
ATOM 1430 N N . LEU A 1 174 ? -10.489 -2.557 14.058 1.00 74.56 174 LEU A N 1
ATOM 1431 C CA . LEU A 1 174 ? -10.915 -3.178 15.315 1.00 74.56 174 LEU A CA 1
ATOM 1432 C C . LEU A 1 174 ? -10.070 -2.710 16.508 1.00 74.56 174 LEU A C 1
ATOM 1434 O O . LEU A 1 174 ? -10.489 -2.837 17.651 1.00 74.56 174 LEU A O 1
ATOM 1438 N N . GLN A 1 175 ? -8.871 -2.186 16.249 1.00 79.12 175 GLN A N 1
ATOM 1439 C CA . GLN A 1 175 ? -7.954 -1.667 17.258 1.00 79.12 175 GLN A CA 1
ATOM 1440 C C . GLN A 1 175 ? -7.980 -0.131 17.375 1.00 79.12 175 GLN A C 1
ATOM 1442 O O . GLN A 1 175 ? -7.335 0.403 18.281 1.00 79.12 175 GLN A O 1
ATOM 1447 N N . THR A 1 176 ? -8.658 0.591 16.472 1.00 72.12 176 THR A N 1
ATOM 1448 C CA . THR A 1 176 ? -8.823 2.058 16.528 1.00 72.12 176 THR A CA 1
ATOM 1449 C C . THR A 1 176 ? -10.201 2.509 17.002 1.00 72.12 176 THR A C 1
ATOM 1451 O O . THR A 1 176 ? -10.320 3.654 17.433 1.00 72.12 176 THR A O 1
ATOM 1454 N N . LYS A 1 177 ? -11.227 1.656 16.933 1.00 70.56 177 LYS A N 1
ATOM 1455 C CA . LYS A 1 177 ? -12.605 1.968 17.348 1.00 70.56 177 LYS A CA 1
ATOM 1456 C C . LYS A 1 177 ? -12.981 1.229 18.634 1.00 70.56 177 LYS A C 1
ATOM 1458 O O . LYS A 1 177 ? -12.502 0.121 18.873 1.00 70.56 177 LYS A O 1
ATOM 1463 N N . SER A 1 178 ? -13.836 1.834 19.462 1.00 68.06 178 SER A N 1
ATOM 1464 C CA . SER A 1 178 ? -14.400 1.151 20.636 1.00 68.06 178 SER A CA 1
ATOM 1465 C C . SER A 1 178 ? -15.429 0.092 20.219 1.00 68.06 178 SER A C 1
ATOM 1467 O O . SER A 1 178 ? -15.975 0.140 19.118 1.00 68.06 178 SER A O 1
ATOM 1469 N N . HIS A 1 179 ? -15.712 -0.869 21.104 1.00 58.00 179 HIS A N 1
ATOM 1470 C CA . HIS A 1 179 ? -16.720 -1.903 20.848 1.00 58.00 179 HIS A CA 1
ATOM 1471 C C . HIS A 1 179 ? -18.109 -1.302 20.573 1.00 58.00 179 HIS A C 1
ATOM 1473 O O . HIS A 1 179 ? -18.780 -1.727 19.643 1.00 58.00 179 HIS A O 1
ATOM 1479 N N . GLU A 1 180 ? -18.492 -0.264 21.318 1.00 62.41 180 GLU A N 1
ATOM 1480 C CA . GLU A 1 180 ? -19.751 0.473 21.138 1.00 62.41 180 GLU A CA 1
ATOM 1481 C C . GLU A 1 180 ? -19.813 1.170 19.776 1.00 62.41 180 GLU A C 1
ATOM 1483 O O . GLU A 1 180 ? -20.789 1.004 19.051 1.00 62.41 180 GLU A O 1
ATOM 1488 N N . GLN A 1 181 ? -18.727 1.839 19.366 1.00 65.44 181 GLN A N 1
ATOM 1489 C CA . GLN A 1 181 ? -18.628 2.435 18.031 1.00 65.44 181 GLN A CA 1
ATOM 1490 C C . GLN A 1 181 ? -18.755 1.372 16.940 1.00 65.44 181 GLN A C 1
ATOM 1492 O O . GLN A 1 181 ? -19.410 1.601 15.938 1.00 65.44 181 GLN A O 1
ATOM 1497 N N . LEU A 1 182 ? -18.150 0.196 17.115 1.00 62.69 182 LEU A N 1
ATOM 1498 C CA . LEU A 1 182 ? -18.260 -0.895 16.144 1.00 62.69 182 LEU A CA 1
ATOM 1499 C C . LEU A 1 182 ? -19.682 -1.475 16.077 1.00 62.69 182 LEU A C 1
ATOM 1501 O O . LEU A 1 182 ? -20.130 -1.836 14.992 1.00 62.69 182 LEU A O 1
ATOM 1505 N N . LEU A 1 183 ? -20.388 -1.555 17.207 1.00 59.75 183 LEU A N 1
ATOM 1506 C CA . LEU A 1 183 ? -21.765 -2.048 17.273 1.00 59.75 183 LEU A CA 1
ATOM 1507 C C . LEU A 1 183 ? -22.754 -1.081 16.616 1.00 59.75 183 LEU A C 1
ATOM 1509 O O . LEU A 1 183 ? -23.544 -1.517 15.784 1.00 59.75 183 LEU A O 1
ATOM 1513 N N . GLU A 1 184 ? -22.666 0.221 16.899 1.00 61.94 184 GLU A N 1
ATOM 1514 C CA . GLU A 1 184 ? -23.498 1.246 16.244 1.00 61.94 184 GLU A CA 1
ATOM 1515 C C . GLU A 1 184 ? -23.405 1.177 14.710 1.00 61.94 184 GLU A C 1
ATOM 1517 O O . GLU A 1 184 ? -24.402 1.351 14.011 1.00 61.94 184 GLU A O 1
ATOM 1522 N N . LEU A 1 185 ? -22.224 0.842 14.185 1.00 55.81 185 LEU A N 1
ATOM 1523 C CA . LEU A 1 185 ? -21.951 0.760 12.748 1.00 55.81 185 LEU A CA 1
ATOM 1524 C C . LEU A 1 185 ? -22.459 -0.547 12.109 1.00 55.81 185 LEU A C 1
ATOM 1526 O O . LEU A 1 185 ? -22.788 -0.565 10.924 1.00 55.81 185 LEU A O 1
ATOM 1530 N N . LEU A 1 186 ? -22.538 -1.643 12.873 1.00 54.06 186 LEU A N 1
ATOM 1531 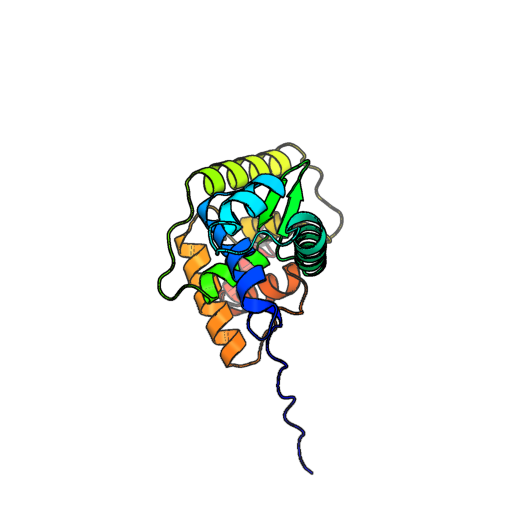C CA . LEU A 1 186 ? -23.014 -2.952 12.396 1.00 54.06 186 LEU A CA 1
ATOM 1532 C C . LEU A 1 186 ? -24.530 -3.135 12.533 1.00 54.06 186 LEU A C 1
ATOM 1534 O O . LEU A 1 186 ? -25.105 -4.009 11.883 1.00 54.06 186 LEU A O 1
ATOM 1538 N N . THR A 1 187 ? -25.190 -2.303 13.338 1.00 53.31 187 THR A N 1
ATOM 1539 C CA . THR A 1 187 ? -26.648 -2.307 13.505 1.00 53.31 187 THR A CA 1
ATOM 1540 C C . THR A 1 187 ? -27.265 -0.944 13.182 1.00 53.31 187 THR A C 1
ATOM 1542 O O . THR A 1 187 ? -27.879 -0.335 14.059 1.00 53.31 187 THR A O 1
ATOM 1545 N N . PRO A 1 188 ? -27.198 -0.463 11.924 1.00 50.22 188 PRO A N 1
ATOM 1546 C CA . PRO A 1 188 ? -27.786 0.829 11.564 1.00 50.22 188 PRO A CA 1
ATOM 1547 C C . PRO A 1 188 ? -29.323 0.876 11.711 1.00 50.22 188 PRO A C 1
ATOM 1549 O O . PRO A 1 188 ? -29.897 1.958 11.706 1.00 50.22 188 PRO A O 1
ATOM 1552 N N . ASN A 1 189 ? -30.004 -0.269 11.888 1.00 44.16 189 ASN A N 1
ATOM 1553 C CA . ASN A 1 189 ? -31.473 -0.370 11.909 1.00 44.16 189 ASN A CA 1
ATOM 1554 C C . ASN A 1 189 ? -32.109 -0.810 13.244 1.00 44.16 189 ASN A C 1
ATOM 1556 O O . ASN A 1 189 ? -33.309 -1.075 13.265 1.00 44.16 189 ASN A O 1
ATOM 1560 N N . LEU A 1 190 ? -31.373 -0.886 14.360 1.00 43.41 190 LEU A N 1
ATOM 1561 C CA . LEU A 1 190 ? -31.977 -1.251 15.660 1.00 43.41 190 LEU A CA 1
ATOM 1562 C C . LEU A 1 190 ? -32.265 -0.063 16.591 1.00 43.41 190 LEU A C 1
ATOM 1564 O O . LEU A 1 190 ? -32.909 -0.254 17.616 1.00 43.41 190 LEU A O 1
ATOM 1568 N N . LEU A 1 191 ? -31.884 1.163 16.217 1.00 41.12 191 LEU A N 1
ATOM 1569 C CA . LEU A 1 191 ? -32.147 2.374 17.013 1.00 41.12 191 LEU A CA 1
ATOM 1570 C C . LEU A 1 191 ? -33.230 3.296 16.429 1.00 41.12 191 LEU A C 1
ATOM 1572 O O . LEU A 1 191 ? -33.365 4.442 16.846 1.00 41.12 191 LEU A O 1
ATOM 1576 N N . VAL A 1 192 ? -34.071 2.787 15.523 1.00 46.16 192 VAL A N 1
ATOM 1577 C CA . VAL A 1 192 ? -35.352 3.430 15.195 1.00 46.16 192 VAL A CA 1
ATOM 1578 C C . VAL A 1 192 ? -36.478 2.419 15.355 1.00 46.16 192 VAL A C 1
ATOM 1580 O O . VAL A 1 192 ? -36.971 1.855 14.383 1.00 46.16 192 VAL A O 1
ATOM 1583 N N . LYS A 1 193 ? -36.895 2.200 16.603 1.00 36.47 193 LYS A N 1
ATOM 1584 C CA . LYS A 1 193 ? -38.311 2.063 16.975 1.00 36.47 193 LYS A CA 1
ATOM 1585 C C . LYS A 1 193 ? -38.451 2.061 18.500 1.00 36.47 193 LYS A C 1
ATOM 1587 O O . LYS A 1 193 ? -38.283 1.023 19.119 1.00 36.47 193 LYS A O 1
ATOM 1592 N N . LYS A 1 194 ? -38.822 3.254 18.982 1.00 36.91 194 LYS A N 1
ATOM 1593 C CA . LYS A 1 194 ? -39.540 3.617 20.217 1.00 36.91 194 LYS A CA 1
ATOM 1594 C C . LYS A 1 194 ? -38.998 3.125 21.553 1.00 36.91 194 LYS A C 1
ATOM 1596 O O . LYS A 1 194 ? -39.125 1.922 21.844 1.00 36.91 194 LYS A O 1
#

Sequence (194 aa):
MDGAKAIMKPVKIFKGKREKYDTAILTLLYKNGPLTAWHLAGKMAYTGQQISLHATLTKRLRSLEKEEFILKKGKNWQLRFKGILAVLLLQRRPEIWNSKWTEIWKNEIKIVEENQQIPSIYKDNLQDILKSLGLDFDDFTTWINLSKKAKELLEKKNINFNLNEQTILAIIILQTKSHEQLLELLTPNLLVKK